Protein AF-A0A229VVJ3-F1 (afdb_monomer)

Foldseek 3Di:
DDDPPDDDQDDQDDQDPDLLSLLLVLQLVVLQVQFDPPDDLDARDGDFLVSSCVSSVHDSVRVVVPDPTRVVSVVVLLCVLLVSLLVNCLVVLDFDDDDPDPPDRPLDDCVSVVVSCVVVVSNLCSCQPRRPDPVSLVSNLVSQLVSLQSSQDPVVSHGDCDDDDGADPCQVVLSNVVSVVVSVVSSVCSSPVVVDDPVCVSVVVVVVVVVSCVVRHD

pLDDT: mean 77.65, std 18.96, range [34.0, 97.31]

Nearest PDB structures (foldseek):
  5nim-assembly1_A  TM=5.383E-01  e=5.368E-03  Mycobacterium tuberculosis
  3qpl-assembly1_A  TM=5.396E-01  e=1.176E-02  Mycobacterium tuberculosis
  4dw6-assembly1_A  TM=5.180E-01  e=1.015E-02  Mycobacterium tuberculosis
  5nz0-assembly1_A-2  TM=5.244E-01  e=1.579E-02  Mycobacterium tuberculosis H37Rv
  5nz1-assembly1_A  TM=5.085E-01  e=2.578E-02  Mycobacterium tuberculosis H37Rv

Mean predicted aligned error: 10.32 Å

Sequence (218 aa):
METSHADPPPVAPKPRDDVESAIERALIVLLNEGADPSGPTERVELPSVKTLCAKAFVARSTFYAHYHHVGEVLETLERRLVRDLEELNEPLTVRDADGGDAHGAARVTLMPTLDYIRANEDAFRALLVSAPDVRFIERWKDAIKRQCRLRMTDGGGEPRTEGPRRPTVNRELILEIVASSMVSATTFWLHDPSKVHEQGVDGIVNTVFAALDALIVP

Solvent-accessible surface area (backbone atoms only — not comparable to full-atom values): 12902 Å² total; per-residue (Å²): 137,84,80,81,79,72,78,77,76,88,70,78,81,75,84,63,94,44,73,65,48,38,44,48,52,26,46,32,51,53,36,45,68,66,35,61,97,86,54,80,93,64,84,65,74,80,66,51,65,69,58,38,25,62,65,35,75,44,56,67,71,60,47,60,72,79,38,95,48,55,71,54,51,52,51,50,52,44,51,49,57,44,48,55,51,49,65,70,45,46,73,69,26,60,72,86,78,88,64,100,49,100,82,58,73,78,82,72,70,55,57,70,55,52,53,49,48,60,77,40,38,62,54,52,34,14,41,54,62,40,31,64,34,67,69,49,53,51,53,42,29,51,48,47,35,51,42,56,50,48,49,41,25,64,89,79,73,49,73,52,83,75,57,99,46,70,87,61,93,57,52,68,59,52,41,49,53,52,23,50,49,53,56,49,51,53,38,50,35,64,74,43,53,91,81,54,61,73,92,55,44,53,62,54,49,44,51,50,51,52,52,43,48,71,74,63,47,20

Radius of gyration: 20.21 Å; Cα contacts (8 Å, |Δi|>4): 181; chains: 1; bounding box: 56×42×56 Å

Organism: NCBI:txid1984871

Structure (mmCIF, N/CA/C/O backbone):
data_AF-A0A229VVJ3-F1
#
_entry.id   AF-A0A229VVJ3-F1
#
loop_
_atom_site.group_PDB
_atom_site.id
_atom_site.type_symbol
_atom_site.label_atom_id
_atom_site.label_alt_id
_atom_site.label_comp_id
_atom_site.label_asym_id
_atom_site.label_entity_id
_atom_site.label_seq_id
_atom_site.pdbx_PDB_ins_code
_atom_site.Cartn_x
_atom_site.Cartn_y
_atom_site.Cartn_z
_atom_site.occupancy
_atom_site.B_iso_or_equiv
_atom_site.auth_seq_id
_atom_site.auth_comp_id
_atom_site.auth_asym_id
_atom_site.auth_atom_id
_atom_site.pdbx_PDB_model_num
ATOM 1 N N . MET A 1 1 ? 40.326 21.254 -5.567 1.00 39.03 1 MET A N 1
ATOM 2 C CA . MET A 1 1 ? 39.644 19.997 -5.197 1.00 39.03 1 MET A CA 1
ATOM 3 C C . MET A 1 1 ? 38.403 20.392 -4.425 1.00 39.03 1 MET A C 1
ATOM 5 O O . MET A 1 1 ? 38.476 20.558 -3.217 1.00 39.03 1 MET A O 1
ATOM 9 N N . GLU A 1 2 ? 37.311 20.659 -5.137 1.00 37.84 2 GLU A N 1
ATOM 10 C CA . GLU A 1 2 ? 35.992 20.830 -4.526 1.00 37.84 2 GLU A CA 1
ATOM 11 C C . GLU A 1 2 ? 35.400 19.440 -4.323 1.00 37.84 2 GLU A C 1
ATOM 13 O O . GLU A 1 2 ? 35.236 18.669 -5.267 1.00 37.84 2 GLU A O 1
ATOM 18 N N . THR A 1 3 ? 35.167 19.084 -3.066 1.00 40.19 3 THR A N 1
ATOM 19 C CA . THR A 1 3 ? 34.453 17.871 -2.691 1.00 40.19 3 THR A CA 1
ATOM 20 C C . THR A 1 3 ? 32.977 18.084 -2.991 1.00 40.19 3 THR A C 1
ATOM 22 O O . THR A 1 3 ? 32.313 18.868 -2.317 1.00 40.19 3 THR A O 1
ATOM 25 N N . SER A 1 4 ? 32.489 17.398 -4.023 1.00 42.25 4 SER A N 1
ATOM 26 C CA . SER A 1 4 ? 31.068 17.253 -4.326 1.00 42.25 4 SER A CA 1
ATOM 27 C C . SER A 1 4 ? 30.367 16.642 -3.110 1.00 42.25 4 SER A C 1
ATOM 29 O O . SER A 1 4 ? 30.553 15.468 -2.788 1.00 42.25 4 SER A O 1
ATOM 31 N N . HIS A 1 5 ? 29.618 17.472 -2.387 1.00 44.12 5 HIS A N 1
ATOM 32 C CA . HIS A 1 5 ? 28.654 17.025 -1.394 1.00 44.12 5 HIS A CA 1
ATOM 33 C C . HIS A 1 5 ? 27.448 16.485 -2.164 1.00 44.12 5 HIS A C 1
ATOM 35 O O . HIS A 1 5 ? 26.568 17.244 -2.556 1.00 44.12 5 HIS A O 1
ATOM 41 N N . ALA A 1 6 ? 27.447 15.181 -2.441 1.00 50.47 6 ALA A N 1
ATOM 42 C CA . ALA A 1 6 ? 26.230 14.496 -2.846 1.00 50.47 6 ALA A CA 1
ATOM 43 C C . ALA A 1 6 ? 25.223 14.597 -1.692 1.00 50.47 6 ALA A C 1
ATOM 45 O O . ALA A 1 6 ? 25.576 14.307 -0.542 1.00 50.47 6 ALA A O 1
ATOM 46 N N . ASP A 1 7 ? 24.002 15.039 -1.992 1.00 44.22 7 ASP A N 1
ATOM 47 C CA . ASP A 1 7 ? 22.913 15.018 -1.021 1.00 44.22 7 ASP A CA 1
ATOM 48 C C . ASP A 1 7 ? 22.694 13.578 -0.530 1.00 44.22 7 ASP A C 1
ATOM 50 O O . ASP A 1 7 ? 22.779 12.629 -1.321 1.00 44.22 7 ASP A O 1
ATOM 54 N N . PRO A 1 8 ? 22.453 13.378 0.777 1.00 43.69 8 PRO A N 1
ATOM 55 C CA . PRO A 1 8 ? 22.159 12.056 1.300 1.00 43.69 8 PRO A CA 1
ATOM 56 C C . PRO A 1 8 ? 20.886 11.502 0.637 1.00 43.69 8 PRO A C 1
ATOM 58 O O . PRO A 1 8 ? 19.973 12.271 0.324 1.00 43.69 8 PRO A O 1
ATOM 61 N N . PRO A 1 9 ? 20.798 10.173 0.437 1.00 48.38 9 PRO A N 1
ATOM 62 C CA . PRO A 1 9 ? 19.595 9.557 -0.108 1.00 48.38 9 PRO A CA 1
ATOM 63 C C . PRO A 1 9 ? 18.373 9.926 0.748 1.00 48.38 9 PRO A C 1
ATOM 65 O O . PRO A 1 9 ? 18.523 10.114 1.963 1.00 48.38 9 PRO A O 1
ATOM 68 N N . PRO A 1 10 ? 17.170 10.025 0.150 1.00 47.72 10 PRO A N 1
ATOM 69 C CA . PRO A 1 10 ? 15.954 10.336 0.885 1.00 47.72 10 PRO A CA 1
ATOM 70 C C . PRO A 1 10 ? 15.770 9.319 2.012 1.00 47.72 10 PRO A C 1
ATOM 72 O O . PRO A 1 10 ? 15.568 8.126 1.793 1.00 47.72 10 PRO A O 1
ATOM 75 N N . VAL A 1 11 ? 15.906 9.803 3.244 1.00 50.19 11 VAL A N 1
ATOM 76 C CA . VAL A 1 11 ? 15.684 9.013 4.451 1.00 50.19 11 VAL A CA 1
ATOM 77 C C . VAL A 1 11 ? 14.182 8.813 4.577 1.00 50.19 11 VAL A C 1
ATOM 79 O O . VAL A 1 11 ? 13.437 9.794 4.551 1.00 50.19 11 VAL A O 1
ATOM 82 N N . ALA A 1 12 ? 13.740 7.561 4.728 1.00 48.78 12 ALA A N 1
ATOM 83 C CA . ALA A 1 12 ? 12.336 7.251 4.975 1.00 48.78 12 ALA A CA 1
ATOM 84 C C . ALA A 1 12 ? 11.786 8.167 6.091 1.00 48.78 12 ALA A C 1
ATOM 86 O O . ALA A 1 12 ? 12.448 8.326 7.128 1.00 48.78 12 ALA A O 1
ATOM 87 N N . PRO A 1 13 ? 10.620 8.810 5.895 1.00 48.81 13 PRO A N 1
ATOM 88 C CA . PRO A 1 13 ? 10.090 9.752 6.870 1.00 48.81 13 PRO A CA 1
ATOM 89 C C . PRO A 1 13 ? 9.949 9.067 8.235 1.00 48.81 13 PRO A C 1
ATOM 91 O O . PRO A 1 13 ? 9.391 7.974 8.340 1.00 48.81 13 PRO A O 1
ATOM 94 N N . LYS A 1 14 ? 10.485 9.697 9.292 1.00 43.59 14 LYS A N 1
ATOM 95 C CA . LYS A 1 14 ? 10.376 9.171 10.662 1.00 43.59 14 LYS A CA 1
ATOM 96 C C . LYS A 1 14 ? 8.896 8.958 11.022 1.00 43.59 14 LYS A C 1
ATOM 98 O O . LYS A 1 14 ? 8.084 9.829 10.693 1.00 43.59 14 LYS A O 1
ATOM 103 N N . PRO A 1 15 ? 8.546 7.873 11.741 1.00 48.16 15 PRO A N 1
ATOM 104 C CA . PRO A 1 15 ? 7.193 7.682 12.251 1.00 48.16 15 PRO A CA 1
ATOM 105 C C . PRO A 1 15 ? 6.778 8.903 13.073 1.00 48.16 15 PRO A C 1
ATOM 107 O O . PRO A 1 15 ? 7.538 9.354 13.933 1.00 48.16 15 PRO A O 1
ATOM 110 N N . ARG A 1 16 ? 5.597 9.462 12.800 1.00 55.38 16 ARG A N 1
ATOM 111 C CA . ARG A 1 16 ? 5.051 10.529 13.636 1.00 55.38 16 ARG A CA 1
ATOM 112 C C . ARG A 1 16 ? 4.506 9.894 14.922 1.00 55.38 16 ARG A C 1
ATOM 114 O O . ARG A 1 16 ? 3.830 8.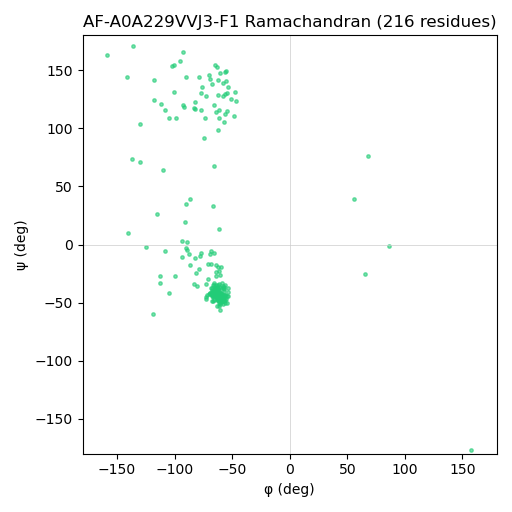866 14.889 1.00 55.38 16 ARG A O 1
ATOM 121 N N . ASP A 1 17 ? 4.804 10.500 16.066 1.00 61.88 17 ASP A N 1
ATOM 122 C CA . ASP A 1 17 ? 4.234 10.118 17.369 1.00 61.88 17 ASP A CA 1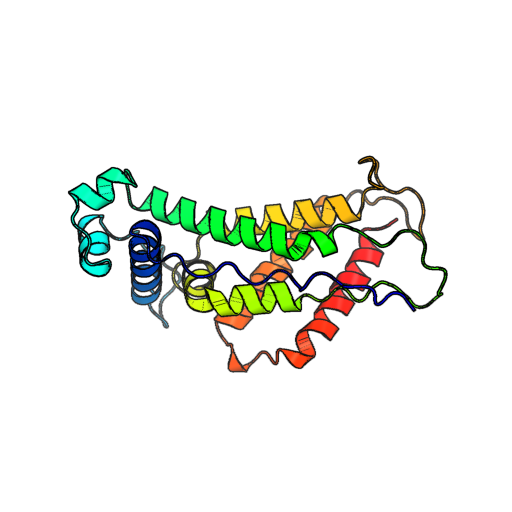
ATOM 123 C C . ASP A 1 17 ? 2.935 10.892 17.651 1.00 61.88 17 ASP A C 1
ATOM 125 O O . ASP A 1 17 ? 2.634 11.272 18.782 1.00 61.88 17 ASP A O 1
ATOM 129 N N . ASP A 1 18 ? 2.164 11.164 16.599 1.00 84.25 18 ASP A N 1
ATOM 130 C CA . ASP A 1 18 ? 0.881 11.843 16.694 1.00 84.25 18 ASP A CA 1
ATOM 131 C C . ASP A 1 18 ? -0.287 10.852 16.821 1.00 84.25 18 ASP A C 1
ATOM 133 O O . ASP A 1 18 ? -0.174 9.636 16.630 1.00 84.25 18 ASP A O 1
ATOM 137 N N . VAL A 1 19 ? -1.439 11.403 17.203 1.00 90.44 19 VAL A N 1
ATOM 138 C CA . VAL A 1 19 ? -2.695 10.667 17.380 1.00 90.44 19 VAL A CA 1
ATOM 139 C C . VAL A 1 19 ? -3.099 9.935 16.097 1.00 90.44 19 VAL A C 1
ATOM 141 O O . VAL A 1 19 ? -3.568 8.801 16.169 1.00 90.44 19 VAL A O 1
ATOM 144 N N . GLU A 1 20 ? -2.888 10.551 14.933 1.00 92.44 20 GLU A N 1
ATOM 145 C CA . GLU A 1 20 ? -3.196 9.979 13.616 1.00 92.44 20 GLU A CA 1
ATOM 146 C C . GLU A 1 20 ? -2.408 8.690 13.387 1.00 92.44 20 GLU A C 1
ATOM 148 O O . GLU A 1 20 ? -2.990 7.646 13.092 1.00 92.44 20 GLU A O 1
ATOM 153 N N . SER A 1 21 ? -1.105 8.713 13.663 1.00 91.12 21 SER A N 1
ATOM 154 C CA . SER A 1 21 ? -0.242 7.538 13.540 1.00 91.12 21 SER A CA 1
ATOM 155 C C . SER A 1 21 ? -0.605 6.433 14.531 1.00 91.12 21 SER A C 1
ATOM 157 O O . SER A 1 21 ? -0.505 5.250 14.203 1.00 91.12 21 SER A O 1
ATOM 159 N N . ALA A 1 22 ? -1.055 6.777 15.743 1.00 94.56 22 ALA A N 1
ATOM 160 C CA . ALA A 1 22 ? -1.563 5.786 16.695 1.00 94.56 22 ALA A CA 1
ATOM 161 C C . ALA A 1 22 ? -2.851 5.111 16.190 1.00 94.56 22 ALA A C 1
ATOM 163 O O . ALA A 1 22 ? -2.998 3.892 16.316 1.00 94.56 22 ALA A O 1
ATOM 164 N N . ILE A 1 23 ? -3.757 5.886 15.586 1.00 96.62 23 ILE A N 1
ATOM 165 C CA . ILE A 1 23 ? -4.998 5.383 14.987 1.00 96.62 23 ILE A CA 1
ATOM 166 C C . ILE A 1 23 ? -4.692 4.509 13.758 1.00 96.62 23 ILE A C 1
ATOM 168 O O . ILE A 1 23 ? -5.248 3.416 13.649 1.00 96.62 23 ILE A O 1
ATOM 172 N N . GLU A 1 24 ? -3.781 4.927 12.874 1.00 96.00 24 GLU A N 1
ATOM 173 C CA . GLU A 1 24 ? -3.353 4.128 11.716 1.00 96.00 24 GLU A CA 1
ATOM 174 C C . GLU A 1 24 ? -2.721 2.797 12.146 1.00 96.00 24 GLU A C 1
ATOM 176 O O . GLU A 1 24 ? -3.126 1.741 11.658 1.00 96.00 24 GLU A O 1
ATOM 181 N N . ARG A 1 25 ? -1.786 2.813 13.109 1.00 95.94 25 ARG A N 1
ATOM 182 C CA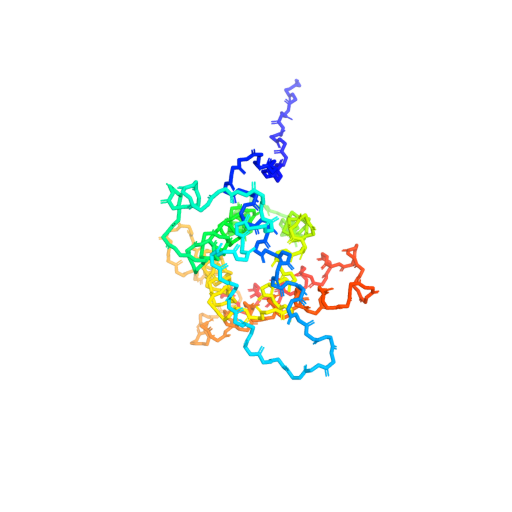 . ARG A 1 25 ? -1.168 1.585 13.646 1.00 95.94 25 ARG A CA 1
ATOM 183 C C . ARG A 1 25 ? -2.209 0.633 14.223 1.00 95.94 25 ARG A C 1
ATOM 185 O O . ARG A 1 25 ? -2.154 -0.568 13.974 1.00 95.94 25 ARG A O 1
ATOM 192 N N . ALA A 1 26 ? -3.176 1.158 14.970 1.00 96.94 26 ALA A N 1
ATOM 193 C CA . ALA A 1 26 ? -4.253 0.350 15.524 1.00 96.94 26 ALA A CA 1
ATOM 194 C C . ALA A 1 26 ? -5.127 -0.287 14.432 1.00 96.94 26 ALA A C 1
ATOM 196 O O . ALA A 1 26 ? -5.503 -1.452 14.565 1.00 96.94 26 ALA A O 1
ATOM 197 N N . LEU A 1 27 ? -5.418 0.446 13.352 1.00 97.06 27 LEU A N 1
ATOM 198 C CA . LEU A 1 27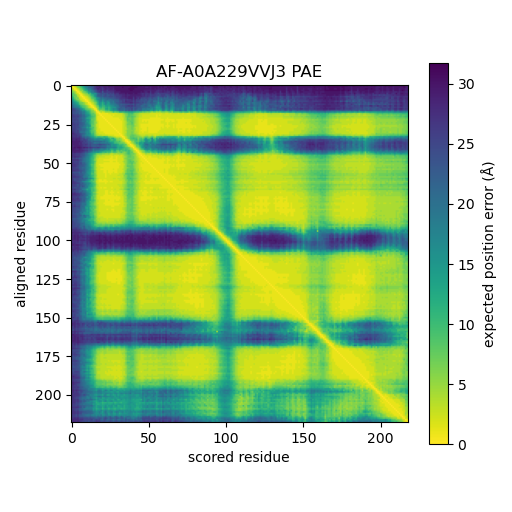 ? -6.149 -0.089 12.204 1.00 97.06 27 LEU A CA 1
ATOM 199 C C . LEU A 1 27 ? -5.363 -1.218 11.529 1.00 97.06 27 LEU A C 1
ATOM 201 O O . LEU A 1 27 ? -5.926 -2.285 11.308 1.00 97.06 27 LEU A O 1
ATOM 205 N N . ILE A 1 28 ? -4.069 -1.012 11.267 1.00 96.62 28 ILE A N 1
ATOM 206 C CA . ILE A 1 28 ? -3.184 -2.017 10.656 1.00 96.62 28 ILE A CA 1
ATOM 207 C C . ILE A 1 28 ? -3.185 -3.316 11.469 1.00 96.62 28 ILE A C 1
ATOM 209 O O . ILE A 1 28 ? -3.352 -4.398 10.910 1.00 96.62 28 ILE A O 1
ATOM 213 N N . VAL A 1 29 ? -3.052 -3.216 12.796 1.00 95.94 29 VAL A N 1
ATOM 214 C CA . VAL A 1 29 ? -3.076 -4.396 13.670 1.00 95.94 29 VAL A CA 1
ATOM 215 C C . VAL A 1 29 ? -4.422 -5.116 13.580 1.00 95.94 29 VAL A C 1
ATOM 217 O O . VAL A 1 29 ? -4.442 -6.332 13.436 1.00 95.94 29 VAL A O 1
ATOM 220 N N . LEU A 1 30 ? -5.543 -4.389 13.616 1.00 94.94 30 LEU A N 1
ATOM 221 C CA . LEU A 1 30 ? -6.876 -4.997 13.531 1.00 94.94 30 LEU A CA 1
ATOM 222 C C . LEU A 1 30 ? -7.129 -5.683 12.179 1.00 94.94 30 LEU A C 1
ATOM 224 O O . LEU A 1 30 ? -7.745 -6.745 12.151 1.00 94.94 30 LEU A O 1
ATOM 228 N N . LEU A 1 31 ? -6.642 -5.106 11.076 1.00 93.56 31 LEU A N 1
ATOM 229 C CA . LEU A 1 31 ? -6.740 -5.715 9.746 1.00 93.56 31 LEU A CA 1
ATOM 230 C C . LEU A 1 31 ? -5.920 -7.008 9.649 1.00 93.56 31 LEU A C 1
ATOM 232 O O . LEU A 1 31 ? -6.380 -7.980 9.059 1.00 93.56 31 LEU A O 1
ATOM 236 N N . ASN A 1 32 ? -4.731 -7.039 10.257 1.00 92.19 32 ASN A N 1
ATOM 237 C CA . ASN A 1 32 ? -3.900 -8.243 10.305 1.00 92.19 32 ASN A CA 1
ATOM 238 C C . ASN A 1 32 ? -4.454 -9.317 11.260 1.00 92.19 32 ASN A C 1
ATOM 240 O O . ASN A 1 32 ? -4.327 -10.501 10.970 1.00 92.19 32 ASN A O 1
ATOM 244 N N . GLU A 1 33 ? -5.085 -8.930 12.373 1.00 89.94 33 GLU A N 1
ATOM 245 C CA . GLU A 1 33 ? -5.729 -9.861 13.318 1.00 89.94 33 GLU A CA 1
ATOM 246 C C . GLU A 1 33 ? -7.006 -10.501 12.754 1.00 89.94 33 GLU A C 1
ATOM 248 O O . GLU A 1 33 ? -7.354 -11.613 13.143 1.00 89.94 33 GLU A O 1
ATOM 253 N N . GLY A 1 34 ? -7.715 -9.799 11.864 1.00 77.06 34 GLY A N 1
ATOM 254 C CA . GLY A 1 34 ? -8.955 -10.275 11.247 1.00 77.06 34 GLY A CA 1
ATOM 255 C C . GLY A 1 34 ? -8.767 -11.308 10.132 1.00 77.06 34 GLY A C 1
ATOM 256 O O . GLY A 1 34 ? -9.761 -11.846 9.650 1.00 77.06 34 GLY A O 1
ATOM 257 N N . ALA A 1 35 ? -7.529 -11.585 9.717 1.00 67.31 35 ALA A N 1
ATOM 258 C CA . ALA A 1 35 ? -7.243 -12.552 8.666 1.00 67.31 35 ALA A CA 1
ATOM 259 C C . ALA A 1 35 ? -7.227 -13.984 9.210 1.00 67.31 35 ALA A C 1
ATOM 261 O O . ALA A 1 35 ? -6.431 -14.316 10.089 1.00 67.31 35 ALA A O 1
ATOM 262 N N . ASP A 1 36 ? -8.074 -14.854 8.654 1.00 62.47 36 ASP A N 1
ATOM 263 C CA . ASP A 1 36 ? -7.935 -16.298 8.841 1.00 62.47 36 ASP A CA 1
ATOM 264 C C . ASP A 1 36 ? -6.802 -16.810 7.929 1.00 62.47 36 ASP A C 1
ATOM 266 O O . ASP A 1 36 ? -6.947 -16.764 6.705 1.00 62.47 36 ASP A O 1
ATOM 270 N N . PRO A 1 37 ? -5.685 -17.333 8.473 1.00 56.34 37 PRO A N 1
ATOM 271 C CA . PRO A 1 37 ? -4.585 -17.863 7.668 1.00 56.34 37 PRO A CA 1
ATOM 272 C C . PRO A 1 37 ? -4.952 -19.118 6.853 1.00 56.34 37 PRO A C 1
ATOM 274 O O . PRO A 1 37 ? -4.128 -19.591 6.073 1.00 56.34 37 PRO A O 1
ATOM 277 N N . SER A 1 38 ? -6.145 -19.696 7.046 1.00 52.72 38 SER A N 1
ATOM 278 C CA . SER A 1 38 ? -6.600 -20.931 6.384 1.00 52.72 38 SER A CA 1
ATOM 279 C C . SER A 1 38 ? -7.934 -20.793 5.634 1.00 52.72 38 SER A C 1
ATOM 281 O O . SER A 1 38 ? -8.386 -21.764 5.020 1.00 52.72 38 SER A O 1
ATOM 283 N N . GLY A 1 39 ? -8.574 -19.623 5.684 1.00 52.34 39 GLY A N 1
ATOM 284 C CA . GLY A 1 39 ? -9.904 -19.385 5.122 1.00 52.34 39 GLY A CA 1
ATOM 285 C C . GLY A 1 39 ? -9.869 -18.784 3.711 1.00 52.34 39 GLY A C 1
ATOM 286 O O . GLY A 1 39 ? -8.874 -18.170 3.321 1.00 52.34 39 GLY A O 1
ATOM 287 N N . PRO A 1 40 ? -10.943 -18.933 2.908 1.00 49.28 40 PRO A N 1
ATOM 288 C CA . PRO A 1 40 ? -11.095 -18.134 1.696 1.00 49.28 40 PRO A CA 1
ATOM 289 C C . PRO A 1 40 ? -11.032 -16.646 2.060 1.00 49.28 40 PRO A C 1
ATOM 291 O O . PRO A 1 40 ? -11.440 -16.261 3.151 1.00 49.28 40 PRO A O 1
ATOM 294 N N . THR A 1 41 ? -10.520 -15.828 1.139 1.00 54.53 41 THR A N 1
ATOM 295 C CA . THR A 1 41 ? -10.336 -14.373 1.262 1.00 54.53 41 THR A CA 1
ATOM 296 C C . THR A 1 41 ? -11.695 -13.667 1.346 1.00 54.53 41 THR A C 1
ATOM 298 O O . THR A 1 41 ? -12.156 -13.012 0.412 1.00 54.53 41 THR A O 1
ATOM 301 N N . GLU A 1 42 ? -12.413 -13.885 2.442 1.00 55.09 42 GLU A N 1
ATOM 302 C CA . GLU A 1 42 ? -13.656 -13.204 2.739 1.00 55.09 42 GLU A CA 1
ATOM 303 C C . GLU A 1 42 ? -13.329 -11.743 3.042 1.00 55.09 42 GLU A C 1
ATOM 305 O O . GLU A 1 42 ? -12.273 -11.404 3.581 1.00 55.09 42 GLU A O 1
ATOM 310 N N . ARG A 1 43 ? -14.207 -10.849 2.597 1.00 59.31 43 ARG A N 1
ATOM 311 C CA . ARG A 1 43 ? -13.996 -9.410 2.707 1.00 59.31 43 ARG A CA 1
ATOM 312 C C . ARG A 1 43 ? -13.901 -9.056 4.192 1.00 59.31 43 ARG A C 1
ATOM 314 O O . ARG A 1 43 ? -14.909 -9.110 4.889 1.00 59.31 43 ARG A O 1
ATOM 321 N N . VAL A 1 44 ? -12.711 -8.697 4.667 1.00 70.75 44 VAL A N 1
ATOM 322 C CA . VAL A 1 44 ? -12.524 -8.282 6.061 1.00 70.75 44 VAL A CA 1
ATOM 323 C C . VAL A 1 44 ? -13.315 -6.994 6.281 1.00 70.75 44 VAL A C 1
ATOM 325 O O . VAL A 1 44 ? -13.036 -5.960 5.670 1.00 70.75 44 VAL A O 1
ATOM 328 N N . GLU A 1 45 ? -14.350 -7.063 7.117 1.00 83.62 45 GLU A N 1
ATOM 329 C CA . GLU A 1 45 ? -15.128 -5.886 7.489 1.00 83.62 45 GLU A CA 1
ATOM 330 C C . GLU A 1 45 ? -14.275 -4.933 8.330 1.00 83.62 45 GLU A C 1
ATOM 332 O O . GLU A 1 45 ? -13.536 -5.343 9.228 1.00 83.62 45 GLU A O 1
ATOM 337 N N . LEU A 1 46 ? -14.393 -3.631 8.059 1.00 90.06 46 LEU A N 1
ATOM 338 C CA . LEU A 1 46 ? -13.672 -2.626 8.833 1.00 90.06 46 LEU A CA 1
ATOM 339 C C . LEU A 1 46 ? -14.109 -2.648 10.303 1.00 90.06 46 LEU A C 1
ATOM 341 O O . LEU A 1 46 ? -15.306 -2.749 10.596 1.00 90.06 46 LEU A O 1
ATOM 345 N N . PRO A 1 47 ? -13.170 -2.466 11.249 1.00 93.38 47 PRO A N 1
ATOM 346 C CA . PRO A 1 47 ? -13.520 -2.409 12.656 1.00 93.38 47 PRO A CA 1
ATOM 347 C C . PRO A 1 47 ? -14.420 -1.204 12.942 1.00 93.38 47 PRO A C 1
ATOM 349 O O . PRO A 1 47 ? -14.340 -0.156 12.301 1.00 93.38 47 PRO A O 1
ATOM 352 N N . SER A 1 48 ? -15.253 -1.314 13.977 1.00 95.62 48 SER A N 1
ATOM 353 C CA . SER A 1 48 ? -16.018 -0.164 14.461 1.00 95.62 48 SER A CA 1
ATOM 354 C C . SER A 1 48 ? -15.094 0.925 15.029 1.00 95.62 48 SER A C 1
ATOM 356 O O . SER A 1 48 ? -14.034 0.620 15.583 1.00 95.62 48 SER A O 1
ATOM 358 N N . VAL A 1 49 ? -15.537 2.192 15.018 1.00 97.12 49 VAL A N 1
ATOM 359 C CA . VAL A 1 49 ? -14.812 3.307 15.671 1.00 97.12 49 VAL A CA 1
ATOM 360 C C . VAL A 1 49 ? -14.508 2.988 17.138 1.00 97.12 49 VAL A C 1
ATOM 362 O O . VAL A 1 49 ? -13.431 3.306 17.632 1.00 97.12 49 VAL A O 1
ATOM 365 N N . LYS A 1 50 ? -15.429 2.315 17.841 1.00 97.06 50 LYS A N 1
ATOM 366 C CA . LYS A 1 50 ? -15.231 1.892 19.235 1.00 97.06 50 LYS A CA 1
ATOM 367 C C . LYS A 1 50 ? -14.050 0.925 19.364 1.00 97.06 50 LYS A C 1
ATOM 369 O O . LYS A 1 50 ? -13.217 1.122 20.244 1.00 97.06 50 LYS A O 1
ATOM 374 N N . THR A 1 51 ? -13.995 -0.096 18.511 1.00 96.75 51 THR A N 1
ATOM 375 C CA . THR A 1 51 ? -12.918 -1.099 18.501 1.00 96.75 51 THR A CA 1
ATOM 376 C C . THR A 1 51 ? -11.578 -0.446 18.177 1.00 96.75 51 THR A C 1
ATOM 378 O O . THR A 1 51 ? -10.604 -0.657 18.895 1.00 96.75 51 THR A O 1
ATOM 381 N N . LEU A 1 52 ? -11.555 0.410 17.154 1.00 97.12 52 LEU A N 1
ATOM 382 C CA . LEU A 1 52 ? -10.354 1.120 16.731 1.00 97.12 52 LEU A CA 1
ATOM 383 C C . LEU A 1 52 ? -9.817 2.051 17.826 1.00 97.12 52 LEU A C 1
ATOM 385 O O . LEU A 1 52 ? -8.641 1.986 18.167 1.00 97.12 52 LEU A O 1
ATOM 389 N N . CYS A 1 53 ? -10.686 2.864 18.435 1.00 97.06 53 CYS A N 1
ATOM 390 C CA . CYS A 1 53 ? -10.319 3.760 19.536 1.00 97.06 53 CYS A CA 1
ATOM 391 C C . CYS A 1 53 ? -9.761 2.997 20.744 1.00 97.06 53 CYS A C 1
ATOM 393 O O . CYS A 1 53 ? -8.778 3.426 21.345 1.00 97.06 53 CYS A O 1
ATOM 395 N N . ALA A 1 54 ? -10.369 1.855 21.087 1.00 97.06 54 ALA A N 1
ATOM 396 C CA . ALA A 1 54 ? -9.891 1.010 22.177 1.00 97.06 54 ALA A CA 1
ATOM 397 C C . ALA A 1 54 ? -8.489 0.453 21.887 1.00 97.06 54 ALA A C 1
ATOM 399 O O . ALA A 1 54 ? -7.635 0.483 22.768 1.00 97.06 54 ALA A O 1
ATOM 400 N N . LYS A 1 55 ? -8.240 0.004 20.650 1.00 96.88 55 LYS A N 1
ATOM 401 C CA . LYS A 1 55 ? -6.930 -0.500 20.215 1.00 96.88 55 LYS A CA 1
ATOM 402 C C . LYS A 1 55 ? -5.864 0.602 20.162 1.00 96.88 55 LYS A C 1
ATOM 404 O O . LYS A 1 55 ? -4.722 0.358 20.529 1.00 96.88 55 LYS A O 1
ATOM 409 N N . ALA A 1 56 ? -6.244 1.809 19.745 1.00 95.88 56 ALA A N 1
ATOM 410 C CA . ALA A 1 56 ? -5.357 2.970 19.659 1.00 95.88 56 ALA A CA 1
ATOM 411 C C . ALA A 1 56 ? -5.089 3.650 21.013 1.00 95.88 56 ALA A C 1
ATOM 413 O O . ALA A 1 56 ? -4.244 4.536 21.079 1.00 95.88 56 ALA A O 1
ATOM 414 N N . PHE A 1 57 ? -5.811 3.276 22.078 1.00 95.75 57 PHE A N 1
ATOM 415 C CA . PHE A 1 57 ? -5.826 3.992 23.362 1.00 95.75 57 PHE A CA 1
ATOM 416 C C . PHE A 1 57 ? -6.212 5.478 23.223 1.00 95.75 57 PHE A C 1
ATOM 418 O O . PHE A 1 57 ? -5.684 6.349 23.914 1.00 95.75 57 PHE A O 1
ATOM 425 N N . VAL A 1 58 ? -7.173 5.770 22.340 1.00 94.81 58 VAL A N 1
ATOM 426 C CA . VAL A 1 58 ? -7.649 7.128 22.032 1.00 94.81 58 VAL A CA 1
ATOM 427 C C . VAL A 1 58 ? -9.128 7.269 22.403 1.00 94.81 58 VAL A C 1
ATOM 429 O O 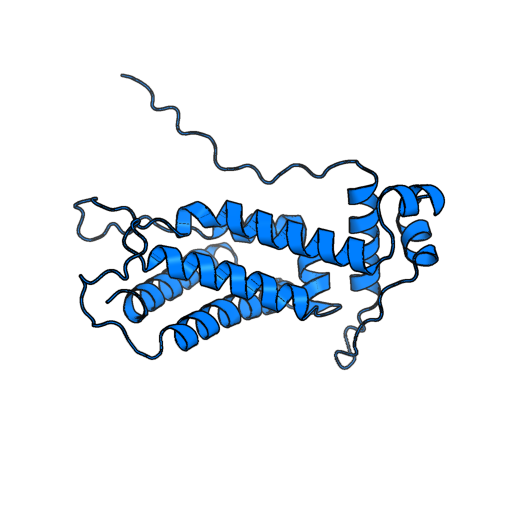. VAL A 1 58 ? -9.931 6.356 22.214 1.00 94.81 58 VAL A O 1
ATOM 432 N N . ALA A 1 59 ? -9.528 8.426 22.937 1.00 94.88 59 ALA A N 1
ATOM 433 C CA . ALA A 1 59 ? -10.937 8.713 23.203 1.00 94.88 59 ALA A CA 1
ATOM 434 C C . ALA A 1 59 ? -11.722 8.921 21.894 1.00 94.88 59 ALA A C 1
ATOM 436 O O . ALA A 1 59 ? -11.224 9.525 20.950 1.00 94.88 59 ALA A O 1
ATOM 437 N N . ARG A 1 60 ? -13.000 8.517 21.849 1.00 96.31 60 ARG A N 1
ATOM 438 C CA . ARG A 1 60 ? -13.854 8.717 20.655 1.00 96.31 60 ARG A CA 1
ATOM 439 C C . ARG A 1 60 ? -13.965 10.184 20.232 1.00 96.31 60 ARG A C 1
ATOM 441 O O . ARG A 1 60 ? -14.000 10.466 19.045 1.00 96.31 60 ARG A O 1
ATOM 448 N N . SER A 1 61 ? -14.011 11.113 21.187 1.00 95.00 61 SER A N 1
ATOM 449 C CA . SER A 1 61 ? -14.013 12.554 20.899 1.00 95.00 61 SER A CA 1
ATOM 450 C C . SER A 1 61 ? -12.737 13.000 20.191 1.00 95.00 61 SER A C 1
ATOM 452 O O . SER A 1 61 ? -12.801 13.822 19.289 1.00 95.00 61 SER A O 1
ATOM 454 N N . THR A 1 62 ? -11.593 12.433 20.578 1.00 94.31 62 THR A N 1
ATOM 455 C CA . THR A 1 62 ? -10.308 12.679 19.925 1.00 94.31 62 THR A CA 1
ATOM 456 C C . THR A 1 62 ? -10.295 12.072 18.527 1.00 94.31 62 THR A C 1
ATOM 458 O O . THR A 1 62 ? -9.900 12.754 17.596 1.00 94.31 62 THR A O 1
ATOM 461 N N . PHE A 1 63 ? -10.808 10.851 18.338 1.00 96.25 63 PHE A N 1
ATOM 462 C CA . PHE A 1 63 ? -10.970 10.277 16.997 1.00 96.25 63 PHE A CA 1
ATOM 463 C C . PHE A 1 63 ? -11.784 11.202 16.083 1.00 96.25 63 PHE A C 1
ATOM 465 O O . PHE A 1 63 ? -11.319 11.552 15.004 1.00 96.25 63 PHE A O 1
ATOM 472 N N . TYR A 1 64 ? -12.948 11.666 16.548 1.00 96.19 64 TYR A N 1
ATOM 473 C CA . TYR A 1 64 ? -13.824 12.547 15.770 1.00 96.19 64 TYR A CA 1
ATOM 474 C C . TYR A 1 64 ? -13.277 13.963 15.542 1.00 96.19 64 TYR A C 1
ATOM 476 O O . TYR A 1 64 ? -13.865 14.711 14.766 1.00 96.19 64 TYR A O 1
ATOM 484 N N . ALA A 1 65 ? -12.168 14.338 16.185 1.00 94.25 65 ALA A N 1
ATOM 485 C CA . ALA A 1 65 ? -11.450 15.569 15.866 1.00 94.25 65 ALA A CA 1
ATOM 486 C C . ALA A 1 65 ? -10.567 15.433 14.609 1.00 94.25 65 ALA A C 1
ATOM 488 O O . ALA A 1 65 ? -10.243 16.449 14.002 1.00 94.25 65 ALA A O 1
ATOM 489 N N . HIS A 1 66 ? -10.198 14.203 14.228 1.00 93.38 66 HIS A N 1
ATOM 490 C CA . HIS A 1 66 ? -9.328 13.909 13.082 1.00 93.38 66 HIS A CA 1
ATOM 491 C C . HIS A 1 66 ? -10.055 13.183 11.943 1.00 93.38 66 HIS A C 1
ATOM 493 O O . HIS A 1 66 ? -9.729 13.404 10.783 1.00 93.38 66 HIS A O 1
ATOM 499 N N . TYR A 1 67 ? -11.032 12.326 12.261 1.00 96.44 67 TYR A N 1
ATOM 500 C CA . TYR A 1 67 ? -11.703 11.462 11.289 1.00 96.44 67 TYR A CA 1
ATOM 501 C C . TYR A 1 67 ? -13.202 11.338 11.565 1.00 96.44 67 TYR A C 1
ATOM 503 O O . TYR A 1 67 ? -13.640 11.211 12.708 1.00 96.44 67 TYR A O 1
ATOM 511 N N . HIS A 1 68 ? -14.008 11.261 10.512 1.00 94.12 68 HIS A N 1
ATOM 512 C CA . HIS A 1 68 ? -15.450 11.046 10.601 1.00 94.12 68 HIS A CA 1
ATOM 513 C C . HIS A 1 68 ? -15.820 9.565 10.744 1.00 94.12 68 HIS A C 1
ATOM 515 O O . HIS A 1 68 ? -16.793 9.228 11.422 1.00 94.12 68 HIS A O 1
ATOM 521 N N . HIS A 1 69 ? -15.051 8.665 10.128 1.00 96.25 69 HIS A N 1
ATOM 522 C CA . HIS A 1 69 ? -15.280 7.218 10.174 1.00 96.25 69 HIS A CA 1
ATOM 523 C C . HIS A 1 69 ? -14.009 6.421 9.847 1.00 96.25 69 HIS A C 1
ATOM 525 O O . HIS A 1 69 ? -13.076 6.933 9.235 1.00 96.25 69 HIS A O 1
ATOM 531 N N . VAL A 1 70 ? -13.982 5.124 10.177 1.00 96.69 70 VAL A N 1
ATOM 532 C CA . VAL A 1 70 ? -12.797 4.256 9.981 1.00 96.69 70 VAL A CA 1
ATOM 533 C C . VAL A 1 70 ? -12.335 4.177 8.521 1.00 96.69 70 VAL A C 1
ATOM 535 O O . VAL A 1 70 ? -11.136 4.139 8.265 1.00 96.69 70 VAL A O 1
ATOM 538 N N . GLY A 1 71 ? -13.254 4.247 7.553 1.00 95.81 71 GLY A N 1
ATOM 539 C CA . GLY A 1 71 ? -12.890 4.253 6.130 1.00 95.81 71 GLY A CA 1
ATOM 540 C C . GLY A 1 71 ? -12.014 5.441 5.701 1.00 95.81 71 GLY A C 1
ATOM 541 O O . GLY A 1 71 ? -11.290 5.333 4.716 1.00 95.81 71 GLY A O 1
ATOM 542 N N . GLU A 1 72 ? -12.039 6.549 6.450 1.00 96.25 72 GLU A N 1
ATOM 543 C CA . GLU A 1 72 ? -11.227 7.742 6.179 1.00 96.25 72 GLU A CA 1
ATOM 544 C C . GLU A 1 72 ? -9.795 7.561 6.690 1.00 96.25 72 GLU A C 1
ATOM 546 O O . GLU A 1 72 ? -8.844 7.980 6.031 1.00 96.25 72 GLU A O 1
ATOM 551 N N . VAL A 1 73 ? -9.636 6.865 7.822 1.00 97.31 73 VAL A N 1
ATOM 552 C CA . VAL A 1 73 ? -8.327 6.421 8.323 1.00 97.31 73 VAL A CA 1
ATOM 553 C C . VAL A 1 73 ? -7.675 5.506 7.294 1.00 97.31 73 VAL A C 1
ATOM 555 O O . VAL A 1 73 ? -6.533 5.737 6.907 1.00 97.31 73 VAL A O 1
ATOM 558 N N . LEU A 1 74 ? -8.424 4.509 6.806 1.00 97.00 74 LEU A N 1
ATOM 559 C CA . LEU A 1 74 ? -7.942 3.590 5.778 1.00 97.00 74 LEU A CA 1
ATOM 560 C C . LEU A 1 74 ? -7.516 4.355 4.516 1.00 97.00 74 LEU A C 1
ATOM 562 O O . LEU A 1 74 ? -6.414 4.162 4.021 1.00 97.00 74 LEU A O 1
ATOM 566 N N . GLU A 1 75 ? -8.349 5.274 4.023 1.00 96.44 75 GLU A N 1
ATOM 567 C CA . GLU A 1 75 ? -8.011 6.046 2.823 1.00 96.44 75 GLU A CA 1
ATOM 568 C C . GLU A 1 75 ? -6.779 6.945 3.023 1.00 96.44 75 GLU A C 1
ATOM 570 O O . GLU A 1 75 ? -5.983 7.149 2.105 1.00 96.44 75 GLU A O 1
ATOM 575 N N . THR A 1 76 ? -6.608 7.496 4.223 1.00 96.19 76 THR A N 1
ATOM 576 C CA . THR A 1 76 ? -5.440 8.313 4.572 1.00 96.19 76 THR A CA 1
ATOM 577 C C . THR A 1 76 ? -4.166 7.478 4.583 1.00 96.19 76 THR A C 1
ATOM 579 O O . THR A 1 76 ? -3.190 7.880 3.947 1.00 96.19 76 THR A O 1
ATOM 582 N N . LEU A 1 77 ? -4.219 6.285 5.180 1.00 96.44 77 LEU A N 1
ATOM 583 C CA . LEU A 1 77 ? -3.139 5.304 5.149 1.00 96.44 77 LEU A CA 1
ATOM 584 C C . LEU A 1 77 ? -2.772 4.919 3.707 1.00 96.44 77 LEU A C 1
ATOM 586 O O . LEU A 1 77 ? -1.609 5.022 3.323 1.00 96.44 77 LEU A O 1
ATOM 590 N N . GLU A 1 78 ? -3.753 4.540 2.884 1.00 97.19 78 GLU A N 1
ATOM 591 C CA . GLU A 1 78 ? -3.534 4.172 1.478 1.00 97.19 78 GLU A CA 1
ATOM 592 C C . GLU A 1 78 ? -2.859 5.292 0.680 1.00 97.19 78 GLU A C 1
ATOM 594 O O . GLU A 1 78 ? -1.885 5.060 -0.036 1.00 97.19 78 GLU A O 1
ATOM 599 N N . ARG A 1 79 ? -3.382 6.521 0.793 1.00 96.56 79 ARG A N 1
ATOM 600 C CA . ARG A 1 79 ? -2.833 7.691 0.096 1.00 96.56 79 ARG A CA 1
ATOM 601 C C . ARG A 1 79 ? -1.412 7.983 0.541 1.00 96.56 79 ARG A C 1
ATOM 603 O O . ARG A 1 79 ? -0.588 8.308 -0.306 1.00 96.56 79 ARG A O 1
ATOM 610 N N . ARG A 1 80 ? -1.135 7.877 1.843 1.00 95.81 80 ARG A N 1
ATOM 611 C CA . ARG A 1 80 ? 0.204 8.080 2.397 1.00 95.81 80 ARG A CA 1
ATOM 612 C C . ARG A 1 80 ? 1.183 7.060 1.823 1.00 95.81 80 ARG A C 1
ATOM 614 O O . ARG A 1 80 ? 2.174 7.471 1.240 1.00 95.81 80 ARG A O 1
ATOM 621 N N . LEU A 1 81 ? 0.863 5.768 1.908 1.00 97.00 81 LEU A N 1
ATOM 622 C CA . LEU A 1 81 ? 1.722 4.693 1.402 1.00 97.00 81 LEU A CA 1
ATOM 623 C C . LEU A 1 81 ? 2.025 4.838 -0.096 1.00 97.00 81 LEU A C 1
ATOM 625 O O . LEU A 1 81 ? 3.178 4.721 -0.503 1.00 97.00 81 LEU A O 1
ATOM 629 N N . VAL A 1 82 ? 1.004 5.110 -0.921 1.00 96.75 82 VAL A N 1
ATOM 630 C CA . VAL A 1 82 ? 1.204 5.267 -2.371 1.00 96.75 82 VAL A CA 1
ATOM 631 C C . VAL A 1 82 ? 1.986 6.537 -2.698 1.00 96.75 82 VAL A C 1
ATOM 633 O O . VAL A 1 82 ? 2.875 6.480 -3.539 1.00 96.75 82 VAL A O 1
ATOM 636 N N . ARG A 1 83 ? 1.702 7.662 -2.032 1.00 95.44 83 ARG A N 1
ATOM 637 C CA . ARG A 1 83 ? 2.432 8.916 -2.266 1.00 95.44 83 ARG A CA 1
ATOM 638 C C . ARG A 1 83 ? 3.909 8.773 -1.902 1.00 95.44 83 ARG A C 1
ATOM 640 O O . ARG A 1 83 ? 4.760 9.172 -2.684 1.00 95.44 83 ARG A O 1
ATOM 647 N N . ASP A 1 84 ? 4.212 8.172 -0.756 1.00 94.81 84 ASP A N 1
ATOM 648 C CA . ASP A 1 84 ? 5.596 7.966 -0.325 1.00 94.81 84 ASP A CA 1
ATOM 649 C C . ASP A 1 84 ? 6.346 7.050 -1.326 1.00 94.81 84 ASP A C 1
ATOM 651 O O . ASP A 1 84 ? 7.498 7.307 -1.668 1.00 94.81 84 ASP A O 1
ATOM 655 N N . LEU A 1 85 ? 5.678 6.021 -1.871 1.00 93.19 85 LEU A N 1
ATOM 656 C CA . LEU A 1 85 ? 6.219 5.201 -2.964 1.00 93.19 85 LEU A CA 1
ATOM 657 C C . LEU A 1 85 ? 6.415 5.990 -4.265 1.00 93.19 85 LEU A C 1
ATOM 659 O O . LEU A 1 85 ? 7.381 5.736 -4.985 1.00 93.19 85 LEU A O 1
ATOM 663 N N . GLU A 1 86 ? 5.510 6.909 -4.600 1.00 90.19 86 GLU A N 1
ATOM 664 C CA . GLU A 1 86 ? 5.655 7.774 -5.772 1.00 90.19 86 GLU A CA 1
ATOM 665 C C . GLU A 1 86 ? 6.885 8.677 -5.637 1.00 90.19 86 GLU A C 1
ATOM 667 O O . GLU A 1 86 ? 7.704 8.730 -6.551 1.00 90.19 86 GLU A O 1
ATOM 672 N N . GLU A 1 87 ? 7.059 9.307 -4.475 1.00 89.62 87 GLU A N 1
ATOM 673 C CA . GLU A 1 87 ? 8.200 10.176 -4.168 1.00 89.62 87 GLU A CA 1
ATOM 674 C C . GLU A 1 87 ? 9.533 9.409 -4.213 1.00 89.62 87 GLU A C 1
ATOM 676 O O . GLU A 1 87 ? 10.496 9.873 -4.825 1.00 89.62 87 GLU A O 1
ATOM 681 N N . LEU A 1 88 ? 9.588 8.205 -3.630 1.00 88.00 88 LEU A N 1
ATOM 682 C CA . LEU A 1 88 ? 10.791 7.360 -3.637 1.00 88.00 88 LEU A CA 1
ATOM 683 C C . LEU A 1 88 ? 11.181 6.877 -5.037 1.00 88.00 88 LEU A C 1
ATOM 685 O O . LEU A 1 88 ? 12.366 6.704 -5.322 1.00 88.00 88 LEU A O 1
ATOM 689 N N . ASN A 1 89 ? 10.191 6.644 -5.898 1.00 85.31 89 ASN A N 1
ATOM 690 C CA . ASN A 1 89 ? 10.406 6.154 -7.256 1.00 85.31 89 ASN A CA 1
ATOM 691 C C . ASN A 1 89 ? 10.505 7.282 -8.293 1.00 85.31 89 ASN A C 1
ATOM 693 O O . ASN A 1 89 ? 10.676 6.986 -9.475 1.00 85.31 89 ASN A O 1
ATOM 697 N N . GLU A 1 90 ? 10.447 8.553 -7.888 1.00 81.69 90 GLU A N 1
ATOM 698 C CA . GLU A 1 90 ? 10.598 9.678 -8.814 1.00 81.69 90 GLU A CA 1
ATOM 699 C C . GLU A 1 90 ? 11.925 9.648 -9.593 1.00 81.69 90 GLU A C 1
ATOM 701 O O . GLU A 1 90 ? 11.897 9.823 -10.807 1.00 81.69 90 GLU A O 1
ATOM 706 N N . PRO A 1 91 ? 13.082 9.289 -9.005 1.00 74.62 91 PRO A N 1
ATOM 707 C CA . PRO A 1 91 ? 14.313 9.127 -9.783 1.00 74.62 91 PRO A CA 1
ATOM 708 C C . PRO A 1 91 ? 14.224 8.058 -10.885 1.00 74.62 91 PRO A C 1
ATOM 710 O O . PRO A 1 91 ? 15.021 8.073 -11.817 1.00 74.62 91 PRO A O 1
ATOM 713 N N . LEU A 1 92 ? 13.265 7.126 -10.806 1.00 70.75 92 LEU A N 1
ATOM 714 C CA . LEU A 1 92 ? 13.067 6.072 -11.809 1.00 70.75 92 LEU A CA 1
ATOM 715 C C . LEU A 1 92 ? 12.262 6.544 -13.026 1.00 70.75 92 LEU A C 1
ATOM 717 O O . LEU A 1 92 ? 12.177 5.810 -14.021 1.00 70.75 92 LEU A O 1
ATOM 721 N N . THR A 1 93 ? 11.648 7.729 -12.941 1.00 67.44 93 THR A N 1
ATOM 722 C CA . THR A 1 93 ? 10.886 8.353 -14.032 1.00 67.44 93 THR A CA 1
ATOM 723 C C . THR A 1 93 ? 11.807 9.068 -15.021 1.00 67.44 93 THR A C 1
ATOM 725 O O . THR A 1 93 ? 11.468 9.182 -16.201 1.00 67.44 93 THR A O 1
ATOM 728 N N . VAL A 1 94 ? 13.001 9.474 -14.573 1.00 63.06 94 VAL A N 1
ATOM 729 C CA . VAL A 1 94 ? 14.020 10.138 -15.386 1.00 63.06 94 VAL A CA 1
ATOM 730 C C . VAL A 1 94 ? 14.977 9.095 -15.957 1.00 63.06 94 VAL A C 1
ATOM 732 O O . VAL A 1 94 ? 15.651 8.364 -15.239 1.00 63.06 94 VAL A O 1
ATOM 735 N N . ARG A 1 95 ? 15.053 9.023 -17.286 1.00 57.66 95 ARG A N 1
ATOM 736 C CA . ARG A 1 95 ? 16.139 8.324 -17.977 1.00 57.66 95 ARG A CA 1
ATOM 737 C C . ARG A 1 95 ? 17.219 9.364 -18.238 1.00 57.66 95 ARG A C 1
ATOM 739 O O . ARG A 1 95 ? 16.911 10.327 -18.940 1.00 57.66 95 ARG A O 1
ATOM 746 N N . ASP A 1 96 ? 18.418 9.181 -17.681 1.00 51.66 96 ASP A N 1
ATOM 747 C CA . ASP A 1 96 ? 19.560 10.060 -17.954 1.00 51.66 96 ASP A CA 1
ATOM 748 C C . ASP A 1 96 ? 19.683 10.257 -19.468 1.00 51.66 96 ASP A C 1
ATOM 750 O O . ASP A 1 96 ? 19.943 9.320 -20.231 1.00 51.66 96 ASP A O 1
ATOM 754 N N . ALA A 1 97 ? 19.389 11.479 -19.902 1.00 46.44 97 ALA A N 1
ATOM 755 C CA . ALA A 1 97 ? 19.739 11.948 -21.223 1.00 46.44 97 ALA A CA 1
ATOM 756 C C . ALA A 1 97 ? 21.235 12.280 -21.176 1.00 46.44 97 ALA A C 1
ATOM 758 O O . ALA A 1 97 ? 21.680 12.977 -20.269 1.00 46.44 97 ALA A O 1
ATOM 759 N N . ASP A 1 98 ? 21.990 11.767 -22.144 1.00 43.00 98 ASP A N 1
ATOM 760 C CA . ASP A 1 98 ? 23.406 12.064 -22.381 1.00 43.00 98 ASP A CA 1
ATOM 761 C C . ASP A 1 98 ? 24.421 11.570 -21.333 1.00 43.00 98 ASP A C 1
ATOM 763 O O . ASP A 1 98 ? 25.050 12.332 -20.603 1.00 43.00 98 ASP A O 1
ATOM 767 N N . GLY A 1 99 ? 24.704 10.266 -21.371 1.00 35.34 99 GLY A N 1
ATOM 768 C CA . GLY A 1 99 ? 25.971 9.697 -20.907 1.00 35.34 99 GLY A CA 1
ATOM 769 C C . GLY A 1 99 ? 26.531 8.768 -21.981 1.00 35.34 99 GLY A C 1
ATOM 770 O O . GLY A 1 99 ? 26.014 7.672 -22.172 1.00 35.34 99 GLY A O 1
ATOM 771 N N . GLY A 1 100 ? 27.548 9.221 -22.717 1.00 35.06 100 GLY A N 1
ATOM 772 C CA . GLY A 1 100 ? 28.138 8.582 -23.904 1.00 35.06 100 GLY A CA 1
ATOM 773 C C . GLY A 1 100 ? 28.879 7.256 -23.690 1.00 35.06 100 GLY A C 1
ATOM 774 O O . GLY A 1 100 ? 29.812 6.965 -24.436 1.00 35.06 100 GLY A O 1
ATOM 775 N N . ASP A 1 101 ? 28.453 6.430 -22.740 1.00 34.00 101 ASP A N 1
ATOM 776 C CA . ASP A 1 101 ? 29.042 5.122 -22.494 1.00 34.00 101 ASP A CA 1
ATOM 777 C C . ASP A 1 101 ? 28.069 4.044 -22.967 1.00 34.00 101 ASP A C 1
ATOM 779 O O . ASP A 1 101 ? 26.982 3.862 -22.419 1.00 34.00 101 ASP A O 1
ATOM 783 N N . ALA A 1 102 ? 28.481 3.280 -23.979 1.00 35.72 102 ALA A N 1
ATOM 784 C CA . ALA A 1 102 ? 27.702 2.229 -24.640 1.00 35.72 102 ALA A CA 1
ATOM 785 C C . ALA A 1 102 ? 27.261 1.050 -23.730 1.00 35.72 102 ALA A C 1
ATOM 787 O O . ALA A 1 102 ? 26.837 0.017 -24.239 1.00 35.72 102 ALA A O 1
ATOM 788 N N . HIS A 1 103 ? 27.36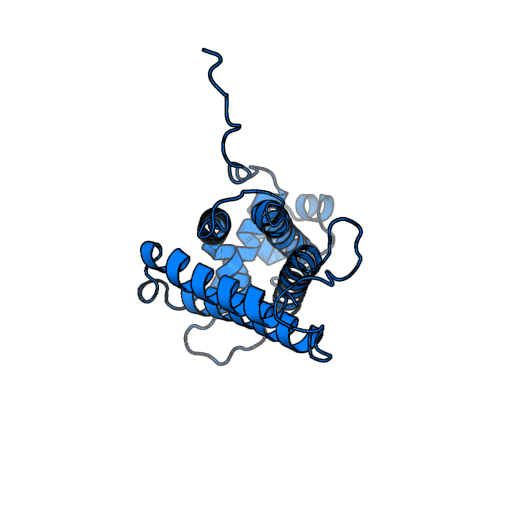6 1.178 -22.403 1.00 37.44 103 HIS A N 1
ATOM 789 C CA . HIS A 1 103 ? 26.934 0.211 -21.385 1.00 37.44 103 HIS A CA 1
ATOM 790 C C . HIS A 1 103 ? 26.292 0.863 -20.133 1.00 37.44 103 HIS A C 1
ATOM 792 O O . HIS A 1 103 ? 26.065 0.173 -19.141 1.00 37.44 103 HIS A O 1
ATOM 798 N N . GLY A 1 104 ? 25.995 2.167 -20.140 1.00 36.16 104 GLY A N 1
ATOM 799 C CA . GLY A 1 104 ? 25.601 2.920 -18.942 1.00 36.16 104 GLY A CA 1
ATOM 800 C C . GLY A 1 104 ? 24.139 3.362 -18.913 1.00 36.16 104 GLY A C 1
ATOM 801 O O . GLY A 1 104 ? 23.871 4.555 -18.885 1.00 36.16 104 GLY A O 1
ATOM 802 N N . ALA A 1 105 ? 23.178 2.433 -18.875 1.00 43.00 105 ALA A N 1
ATOM 803 C CA . ALA A 1 105 ? 21.906 2.778 -18.238 1.00 43.00 105 ALA A CA 1
ATOM 804 C C . ALA A 1 105 ? 22.220 2.981 -16.751 1.00 43.00 105 ALA A C 1
ATOM 806 O O . ALA A 1 105 ? 22.740 2.052 -16.123 1.00 43.00 105 ALA A O 1
ATOM 807 N N . ALA A 1 106 ? 21.976 4.172 -16.196 1.00 46.56 106 ALA A N 1
ATOM 808 C CA . ALA A 1 106 ? 22.080 4.373 -14.756 1.00 46.56 106 ALA A CA 1
ATOM 809 C C . ALA A 1 106 ? 21.352 3.221 -14.056 1.00 46.56 106 ALA A C 1
ATOM 811 O O . ALA A 1 106 ? 20.203 2.916 -14.387 1.00 46.56 106 ALA A O 1
ATOM 812 N N . ARG A 1 107 ? 22.060 2.498 -13.178 1.00 53.12 107 ARG A N 1
ATOM 813 C CA . ARG A 1 107 ? 21.492 1.348 -12.467 1.00 53.12 107 ARG A CA 1
ATOM 814 C C . ARG A 1 107 ? 20.343 1.865 -11.614 1.00 53.12 107 ARG A C 1
ATOM 816 O O . ARG A 1 107 ? 20.562 2.385 -10.525 1.00 53.12 107 ARG A O 1
ATOM 823 N N . VAL A 1 108 ? 19.130 1.710 -12.124 1.00 62.47 108 VAL A N 1
ATOM 824 C CA . VAL A 1 108 ? 17.901 1.895 -11.367 1.00 62.47 108 VAL A CA 1
ATOM 825 C C . VAL A 1 108 ? 17.930 0.872 -10.237 1.00 62.47 108 VAL A C 1
ATOM 827 O O . VAL A 1 108 ? 17.966 -0.336 -10.473 1.00 62.47 108 VAL A O 1
ATOM 830 N N . THR A 1 109 ? 17.977 1.357 -9.002 1.00 71.31 109 THR A N 1
ATOM 831 C CA . THR A 1 109 ? 17.846 0.508 -7.820 1.00 71.31 109 THR A CA 1
ATOM 832 C C . THR A 1 109 ? 16.425 0.622 -7.291 1.00 71.31 109 THR A C 1
ATOM 834 O O . THR A 1 109 ? 15.903 1.726 -7.141 1.00 71.31 109 THR A O 1
ATOM 837 N N . LEU A 1 110 ? 15.790 -0.521 -7.018 1.00 77.19 110 LEU A N 1
ATOM 838 C CA . LEU A 1 110 ? 14.516 -0.549 -6.295 1.00 77.19 110 LEU A CA 1
ATOM 839 C C . LEU A 1 110 ? 14.724 -0.637 -4.783 1.00 77.19 110 LEU A C 1
ATOM 841 O O . LEU A 1 110 ? 13.739 -0.683 -4.048 1.00 77.19 110 LEU A O 1
ATOM 845 N N . MET A 1 111 ? 15.970 -0.631 -4.303 1.00 80.44 111 MET A N 1
ATOM 846 C CA . MET A 1 111 ? 16.257 -0.775 -2.880 1.00 80.44 111 MET A CA 1
ATOM 847 C C . MET A 1 111 ? 15.524 0.238 -1.995 1.00 80.44 111 MET A C 1
ATOM 849 O O . MET A 1 111 ? 14.902 -0.214 -1.040 1.00 80.44 111 MET A O 1
ATOM 853 N N . PRO A 1 112 ? 15.446 1.546 -2.323 1.00 85.00 112 PRO A N 1
ATOM 854 C CA . PRO A 1 112 ? 14.668 2.488 -1.512 1.00 85.00 112 PRO A CA 1
ATOM 855 C C . PRO A 1 112 ? 13.186 2.104 -1.387 1.00 85.00 112 PRO A C 1
ATOM 857 O O . PRO A 1 112 ? 12.579 2.259 -0.330 1.00 85.00 112 PRO A O 1
ATOM 860 N N . THR A 1 113 ? 12.608 1.550 -2.455 1.00 87.94 113 THR A N 1
ATOM 861 C CA . THR A 1 113 ? 11.221 1.074 -2.476 1.00 87.94 113 THR A CA 1
ATOM 862 C C . THR A 1 113 ? 11.045 -0.197 -1.655 1.00 87.94 113 THR A C 1
ATOM 864 O O . THR A 1 113 ? 10.088 -0.302 -0.890 1.00 87.94 113 THR A O 1
ATOM 867 N N . LEU A 1 114 ? 11.971 -1.151 -1.770 1.00 86.06 114 LEU A N 1
ATOM 868 C CA . LEU A 1 114 ? 11.949 -2.380 -0.973 1.00 86.06 114 LEU A CA 1
ATOM 869 C C . LEU A 1 114 ? 12.146 -2.084 0.516 1.00 86.06 114 LEU A C 1
ATOM 871 O O . LEU A 1 114 ? 11.393 -2.602 1.340 1.00 86.06 114 LEU A O 1
ATOM 875 N N . ASP A 1 115 ? 13.084 -1.199 0.852 1.00 88.69 115 ASP A N 1
ATOM 876 C CA . ASP A 1 115 ? 13.342 -0.748 2.219 1.00 88.69 115 ASP A CA 1
ATOM 877 C C . ASP A 1 115 ? 12.110 -0.056 2.808 1.00 88.69 115 ASP A C 1
ATOM 879 O O . ASP A 1 115 ? 11.751 -0.305 3.960 1.00 88.69 115 ASP A O 1
ATOM 883 N N . TYR A 1 116 ? 11.407 0.762 2.018 1.00 93.12 116 TYR A N 1
ATOM 884 C CA . TYR A 1 116 ? 10.163 1.396 2.451 1.00 93.12 116 TYR A CA 1
ATOM 885 C C . TYR A 1 116 ? 9.035 0.387 2.682 1.00 93.12 116 TYR A C 1
ATOM 887 O O . TYR A 1 116 ? 8.349 0.465 3.707 1.00 93.12 116 TYR A O 1
ATOM 895 N N . ILE A 1 117 ? 8.848 -0.571 1.766 1.00 92.31 117 ILE A N 1
ATOM 896 C CA . ILE A 1 117 ? 7.856 -1.642 1.937 1.00 92.31 117 ILE A CA 1
ATOM 897 C C . ILE A 1 117 ? 8.175 -2.439 3.201 1.00 92.31 117 ILE A C 1
ATOM 899 O O . ILE A 1 117 ? 7.271 -2.711 3.985 1.00 92.31 117 ILE A O 1
ATOM 903 N N . ARG A 1 118 ? 9.453 -2.745 3.449 1.00 89.69 118 ARG A N 1
ATOM 904 C CA . ARG A 1 118 ? 9.894 -3.462 4.648 1.00 89.69 118 ARG A CA 1
ATOM 905 C C . ARG A 1 118 ? 9.695 -2.650 5.927 1.00 89.69 118 ARG A C 1
ATOM 907 O O . ARG A 1 118 ? 9.235 -3.182 6.932 1.00 89.69 118 ARG A O 1
ATOM 914 N N . ALA A 1 119 ? 9.982 -1.352 5.896 1.00 92.81 119 ALA A N 1
ATOM 915 C CA . ALA A 1 119 ? 9.736 -0.458 7.026 1.00 92.81 119 ALA A CA 1
ATOM 916 C C . ALA A 1 119 ? 8.238 -0.318 7.360 1.00 92.81 119 ALA A C 1
ATOM 918 O O . ALA A 1 119 ? 7.889 -0.001 8.496 1.00 92.81 119 ALA A O 1
ATOM 919 N N . ASN A 1 120 ? 7.358 -0.573 6.387 1.00 96.12 120 ASN A N 1
ATOM 920 C CA . ASN A 1 120 ? 5.903 -0.517 6.526 1.00 96.12 120 ASN A CA 1
ATOM 921 C C . ASN A 1 120 ? 5.249 -1.900 6.331 1.00 96.12 120 ASN A C 1
ATOM 923 O O . ASN A 1 120 ? 4.083 -1.972 5.934 1.00 96.12 120 ASN A O 1
ATOM 927 N N . GLU A 1 121 ? 5.982 -2.988 6.597 1.00 94.56 121 GLU A N 1
ATOM 928 C CA . GLU A 1 121 ? 5.591 -4.353 6.215 1.00 94.56 121 GLU A CA 1
ATOM 929 C C . GLU A 1 121 ? 4.189 -4.715 6.712 1.00 94.56 121 GLU A C 1
ATOM 931 O O . GLU A 1 121 ? 3.379 -5.216 5.939 1.00 94.56 121 GLU A O 1
ATOM 936 N N . ASP A 1 122 ? 3.864 -4.389 7.965 1.00 95.31 122 ASP A N 1
ATOM 937 C CA . ASP A 1 122 ? 2.553 -4.676 8.553 1.00 95.31 122 ASP A CA 1
ATOM 938 C C . ASP A 1 122 ? 1.407 -3.991 7.799 1.00 95.31 122 ASP A C 1
ATOM 940 O O . ASP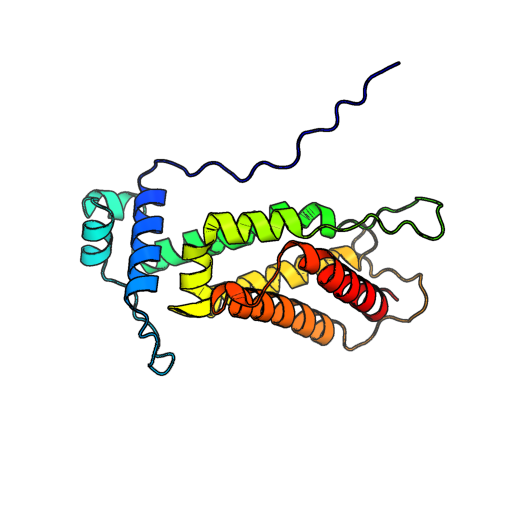 A 1 122 ? 0.330 -4.571 7.657 1.00 95.31 122 ASP A O 1
ATOM 944 N N . ALA A 1 123 ? 1.629 -2.773 7.298 1.00 96.69 123 ALA A N 1
ATOM 945 C CA . ALA A 1 123 ? 0.628 -2.025 6.547 1.00 96.69 123 ALA A CA 1
ATOM 946 C C . ALA A 1 123 ? 0.423 -2.626 5.152 1.00 96.69 123 ALA A C 1
ATOM 948 O O . ALA A 1 123 ? -0.712 -2.851 4.736 1.00 96.69 123 ALA A O 1
ATOM 949 N N . PHE A 1 124 ? 1.510 -2.949 4.447 1.00 96.56 124 PHE A N 1
ATOM 950 C CA . PHE A 1 124 ? 1.410 -3.616 3.148 1.00 96.56 124 PHE A CA 1
ATOM 951 C C . PHE A 1 124 ? 0.824 -5.025 3.280 1.00 96.56 124 PHE A C 1
ATOM 953 O O . PHE A 1 124 ? -0.027 -5.410 2.483 1.00 96.56 124 PHE A O 1
ATOM 960 N N . ARG A 1 125 ? 1.215 -5.779 4.311 1.00 94.94 125 ARG A N 1
ATOM 961 C CA . ARG A 1 125 ? 0.643 -7.089 4.641 1.00 94.94 125 ARG A CA 1
ATOM 962 C C . ARG A 1 125 ? -0.854 -6.975 4.904 1.00 94.94 125 ARG A C 1
ATOM 964 O O . ARG A 1 125 ? -1.613 -7.755 4.333 1.00 94.94 125 ARG A O 1
ATOM 971 N N . ALA A 1 126 ? -1.281 -5.980 5.683 1.00 94.38 126 ALA A N 1
ATOM 972 C CA . ALA A 1 126 ? -2.694 -5.730 5.942 1.00 94.38 126 ALA A CA 1
ATOM 973 C C . ALA A 1 126 ? -3.479 -5.523 4.641 1.00 94.38 126 ALA A C 1
ATOM 975 O O . ALA A 1 126 ? -4.512 -6.156 4.454 1.00 94.38 126 ALA A O 1
ATOM 976 N N . LEU A 1 127 ? -2.967 -4.688 3.732 1.00 95.44 127 LEU A N 1
ATOM 977 C CA . LEU A 1 127 ? -3.683 -4.255 2.526 1.00 95.44 127 LEU A CA 1
ATOM 978 C C . LEU A 1 127 ? -3.541 -5.191 1.317 1.00 95.44 127 LEU A C 1
ATOM 980 O O . LEU A 1 127 ? -4.326 -5.077 0.379 1.00 95.44 127 LEU A O 1
ATOM 984 N N . LEU A 1 128 ? -2.547 -6.083 1.298 1.00 94.44 128 LEU A N 1
ATOM 985 C CA . LEU A 1 128 ? -2.281 -6.984 0.164 1.00 94.44 128 LEU A CA 1
ATOM 986 C C . LEU A 1 128 ? -2.535 -8.457 0.480 1.00 94.44 128 LEU A C 1
ATOM 988 O O . LEU A 1 128 ? -2.820 -9.227 -0.434 1.00 94.44 128 LEU A O 1
ATOM 992 N N . VAL A 1 129 ? -2.413 -8.858 1.748 1.00 92.44 129 VAL A N 1
ATOM 993 C CA . VAL A 1 129 ? -2.457 -10.268 2.159 1.00 92.44 129 VAL A CA 1
ATOM 994 C C . VAL A 1 129 ? -3.618 -10.523 3.113 1.00 92.44 129 VAL A C 1
ATOM 996 O O . VAL A 1 129 ? -4.493 -11.325 2.804 1.00 92.44 129 VAL A O 1
ATOM 999 N N . SER A 1 130 ? -3.638 -9.837 4.255 1.00 90.75 130 SER A N 1
ATOM 1000 C CA . SER A 1 130 ? -4.566 -10.120 5.356 1.00 90.75 130 SER A CA 1
ATOM 1001 C C . SER A 1 130 ? -6.000 -9.689 5.039 1.00 90.75 130 SER A C 1
ATOM 1003 O O . SER A 1 130 ? -6.947 -10.445 5.231 1.00 90.75 130 SER A O 1
ATOM 1005 N N . ALA A 1 131 ? -6.153 -8.473 4.521 1.00 90.56 131 ALA A N 1
ATOM 1006 C CA . ALA A 1 131 ? -7.421 -7.867 4.143 1.00 90.56 131 ALA A CA 1
ATOM 1007 C C . ALA A 1 131 ? -7.251 -7.153 2.789 1.00 90.56 131 ALA A C 1
ATOM 1009 O O . ALA A 1 131 ? -7.171 -5.923 2.766 1.00 90.56 131 ALA A O 1
ATOM 1010 N N . PRO A 1 132 ? -7.147 -7.897 1.664 1.00 91.62 132 PRO A N 1
ATOM 1011 C CA . PRO A 1 132 ? -6.808 -7.312 0.372 1.00 91.62 132 PRO A CA 1
ATOM 1012 C C . PRO A 1 132 ? -7.740 -6.162 -0.012 1.00 91.62 132 PRO A C 1
ATOM 1014 O O . PRO A 1 132 ? -8.938 -6.353 -0.246 1.00 91.62 132 PRO A O 1
ATOM 1017 N N . ASP A 1 133 ? -7.170 -4.964 -0.091 1.00 93.75 133 ASP A N 1
ATOM 1018 C CA . ASP A 1 133 ? -7.908 -3.749 -0.387 1.00 93.75 133 ASP A CA 1
ATOM 1019 C C . ASP A 1 133 ? -7.769 -3.397 -1.871 1.00 93.75 133 ASP A C 1
ATOM 1021 O O . ASP A 1 133 ? -6.720 -2.980 -2.367 1.00 93.75 133 ASP A O 1
ATOM 1025 N N . VAL A 1 134 ? -8.866 -3.579 -2.608 1.00 93.62 134 VAL A N 1
ATOM 1026 C CA . VAL A 1 134 ? -8.904 -3.339 -4.059 1.00 93.62 134 VAL A CA 1
ATOM 1027 C C . VAL A 1 134 ? -8.600 -1.875 -4.389 1.00 93.62 134 VAL A C 1
ATOM 1029 O O . VAL A 1 134 ? -7.973 -1.597 -5.410 1.00 93.62 134 VAL A O 1
ATOM 1032 N N . ARG A 1 135 ? -9.010 -0.927 -3.535 1.00 94.62 135 ARG A N 1
ATOM 1033 C CA . ARG A 1 135 ? -8.794 0.507 -3.774 1.00 94.62 135 ARG A CA 1
ATOM 1034 C C . ARG A 1 135 ? -7.310 0.858 -3.672 1.00 94.62 135 ARG A C 1
ATOM 1036 O O . ARG A 1 135 ? -6.808 1.592 -4.522 1.00 94.62 135 ARG A O 1
ATOM 1043 N N . PHE A 1 136 ? -6.610 0.311 -2.687 1.00 96.94 136 PHE A N 1
ATOM 1044 C CA . PHE A 1 136 ? -5.172 0.423 -2.506 1.00 96.94 136 PHE A CA 1
ATOM 1045 C C . PHE A 1 13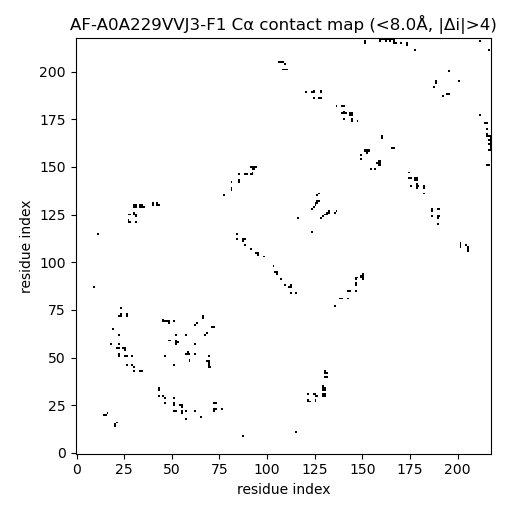6 ? -4.415 -0.179 -3.687 1.00 96.94 136 PHE A C 1
ATOM 1047 O O . PHE A 1 136 ? -3.560 0.492 -4.265 1.00 96.94 136 PHE A O 1
ATOM 1054 N N . ILE A 1 137 ? -4.765 -1.411 -4.076 1.00 96.81 137 ILE A N 1
ATOM 1055 C CA . ILE A 1 137 ? -4.136 -2.122 -5.196 1.00 96.81 137 ILE A CA 1
ATOM 1056 C C . ILE A 1 137 ? -4.241 -1.297 -6.480 1.00 96.81 137 ILE A C 1
ATOM 1058 O O . ILE A 1 137 ? -3.229 -1.050 -7.136 1.00 96.81 137 ILE A O 1
ATOM 1062 N N . GLU A 1 138 ? -5.438 -0.819 -6.820 1.00 97.06 138 GLU A N 1
ATOM 1063 C CA . GLU A 1 138 ? -5.641 -0.028 -8.035 1.00 97.06 138 GLU A CA 1
ATOM 1064 C C . GLU A 1 138 ? -4.952 1.341 -7.952 1.00 97.06 138 GLU A C 1
ATOM 1066 O O . GLU A 1 138 ? -4.299 1.761 -8.909 1.00 97.06 138 GLU A O 1
ATOM 1071 N N . ARG A 1 139 ? -4.974 2.005 -6.787 1.00 97.12 139 ARG A N 1
ATOM 1072 C CA . ARG A 1 139 ? -4.255 3.274 -6.579 1.00 97.12 139 ARG A CA 1
ATOM 1073 C C . ARG A 1 139 ? -2.748 3.107 -6.775 1.00 97.12 139 ARG A C 1
ATOM 1075 O O . ARG A 1 139 ? -2.114 3.958 -7.405 1.00 97.12 139 ARG A O 1
ATOM 1082 N N . TRP A 1 140 ? -2.178 2.026 -6.252 1.00 97.00 140 TRP A N 1
ATOM 1083 C CA . TRP A 1 140 ? -0.757 1.741 -6.391 1.00 97.00 140 TRP A CA 1
ATOM 1084 C C . TRP A 1 140 ? -0.394 1.365 -7.831 1.00 97.00 140 TRP A C 1
ATOM 1086 O O . TRP A 1 140 ? 0.579 1.889 -8.379 1.00 97.00 140 TRP A O 1
ATOM 1096 N N . LYS A 1 141 ? -1.213 0.545 -8.500 1.00 95.75 141 LYS A N 1
ATOM 1097 C CA . LYS A 1 141 ? -1.032 0.274 -9.930 1.00 95.75 141 LYS A CA 1
ATOM 1098 C C . LYS A 1 141 ? -1.054 1.555 -10.754 1.00 95.75 141 LYS A C 1
ATOM 1100 O O . LYS A 1 141 ? -0.215 1.731 -11.634 1.00 95.75 141 LYS A O 1
ATOM 1105 N N . ASP A 1 142 ? -1.992 2.457 -10.487 1.00 95.50 142 ASP A N 1
ATOM 1106 C CA . ASP A 1 142 ? -2.092 3.724 -11.205 1.00 95.50 142 ASP A CA 1
ATOM 1107 C C . ASP A 1 142 ? -0.867 4.619 -10.991 1.00 95.50 142 ASP A C 1
ATOM 1109 O O . ASP A 1 142 ? -0.424 5.262 -11.945 1.00 95.50 142 ASP A O 1
ATOM 1113 N N . ALA A 1 143 ? -0.285 4.620 -9.789 1.00 92.75 143 ALA A N 1
ATOM 1114 C CA . ALA A 1 143 ? 0.989 5.283 -9.507 1.00 92.75 143 ALA A CA 1
ATOM 1115 C C . ALA A 1 143 ? 2.133 4.714 -10.358 1.00 92.75 143 ALA A C 1
ATOM 1117 O O . ALA A 1 143 ? 2.781 5.460 -11.096 1.00 92.75 143 ALA A O 1
ATOM 1118 N N . ILE A 1 144 ? 2.301 3.387 -10.367 1.00 89.00 144 ILE A N 1
ATOM 1119 C CA . ILE A 1 144 ? 3.309 2.710 -11.201 1.00 89.00 144 ILE A CA 1
ATOM 1120 C C . ILE A 1 144 ? 3.095 3.057 -12.679 1.00 89.00 144 ILE A C 1
ATOM 1122 O O . ILE A 1 144 ? 4.035 3.429 -13.380 1.00 89.00 144 ILE A O 1
ATOM 1126 N N . LYS A 1 145 ? 1.846 3.005 -13.165 1.00 88.88 145 LYS A N 1
ATOM 1127 C CA . LYS A 1 145 ? 1.519 3.341 -14.558 1.00 88.88 145 LYS A CA 1
ATOM 1128 C C . LYS A 1 145 ? 1.866 4.791 -14.893 1.00 88.88 145 LYS A C 1
ATOM 1130 O O . LYS A 1 145 ? 2.398 5.037 -15.974 1.00 88.88 145 LYS A O 1
ATOM 1135 N N . ARG A 1 146 ? 1.592 5.754 -14.004 1.00 87.81 146 ARG A N 1
ATOM 1136 C CA . ARG A 1 146 ? 1.992 7.164 -14.189 1.00 87.81 146 ARG A CA 1
ATOM 1137 C C . ARG A 1 146 ? 3.509 7.301 -14.314 1.00 87.81 146 ARG A C 1
ATOM 1139 O O . ARG A 1 146 ? 3.972 7.892 -15.286 1.00 87.81 146 ARG A O 1
ATOM 1146 N N . GLN A 1 147 ? 4.263 6.697 -13.403 1.00 82.94 147 GLN A N 1
ATOM 1147 C CA . GLN A 1 147 ? 5.729 6.746 -13.401 1.00 82.94 147 GLN A CA 1
ATOM 1148 C C . GLN A 1 147 ? 6.330 6.097 -14.648 1.00 82.94 147 GLN A C 1
ATOM 1150 O O . GLN A 1 147 ? 7.179 6.684 -15.321 1.00 82.94 147 GLN A O 1
ATOM 1155 N N . CYS A 1 148 ? 5.821 4.924 -15.031 1.00 79.62 148 CYS A N 1
ATOM 1156 C CA . CYS A 1 148 ? 6.215 4.276 -16.272 1.00 79.62 148 CYS A CA 1
ATOM 1157 C C . CYS A 1 148 ? 5.891 5.146 -17.490 1.00 79.62 148 CYS A C 1
ATOM 1159 O O . CYS A 1 148 ? 6.722 5.213 -18.387 1.00 79.62 148 CYS A O 1
ATOM 1161 N N . ARG A 1 149 ? 4.730 5.824 -17.537 1.00 80.25 149 ARG A N 1
ATOM 1162 C CA . ARG A 1 149 ? 4.365 6.735 -18.642 1.00 80.25 149 ARG A CA 1
ATOM 1163 C C . ARG A 1 149 ? 5.338 7.907 -18.771 1.00 80.25 149 ARG A C 1
ATOM 1165 O O . ARG A 1 149 ? 5.718 8.199 -19.903 1.00 80.25 149 ARG A O 1
ATOM 1172 N N . LEU A 1 150 ? 5.750 8.520 -17.657 1.00 77.44 150 LEU A N 1
ATOM 1173 C CA . LEU A 1 150 ? 6.732 9.615 -17.645 1.00 77.44 150 LEU A CA 1
ATOM 1174 C C . LEU A 1 150 ? 8.060 9.178 -18.275 1.00 77.44 150 LEU A C 1
ATOM 1176 O O . LEU A 1 150 ? 8.573 9.861 -19.161 1.00 77.44 150 LEU A O 1
ATOM 1180 N N . ARG A 1 151 ? 8.533 7.970 -17.945 1.00 72.75 151 ARG A N 1
ATOM 1181 C CA . ARG A 1 151 ? 9.749 7.379 -18.532 1.00 72.75 151 ARG A CA 1
ATOM 1182 C C . ARG A 1 151 ? 9.675 7.191 -20.055 1.00 72.75 151 ARG A C 1
ATOM 1184 O O . ARG A 1 151 ? 10.706 7.204 -20.726 1.00 72.75 151 ARG A O 1
ATOM 1191 N N . MET A 1 152 ? 8.473 7.043 -20.623 1.00 68.88 152 MET A N 1
ATOM 1192 C CA . MET A 1 152 ? 8.268 6.902 -22.081 1.00 68.88 152 MET A CA 1
ATOM 1193 C C . MET A 1 152 ? 8.133 8.239 -22.817 1.00 68.88 152 MET A C 1
ATOM 1195 O O . MET A 1 152 ? 8.049 8.249 -24.046 1.00 68.88 152 MET A O 1
ATOM 1199 N N . THR A 1 153 ? 8.045 9.347 -22.085 1.00 66.31 153 THR A N 1
ATOM 1200 C CA . THR A 1 153 ? 7.896 10.686 -22.664 1.00 66.31 153 THR A CA 1
ATOM 1201 C C . THR A 1 153 ? 9.232 11.416 -22.671 1.00 66.31 153 THR A C 1
ATOM 1203 O O . THR A 1 153 ? 10.134 11.104 -21.891 1.00 66.31 153 THR A O 1
ATOM 1206 N N . ASP A 1 154 ? 9.394 12.362 -23.583 1.00 60.59 154 ASP A N 1
ATOM 1207 C CA . ASP A 1 154 ? 10.629 13.119 -23.791 1.00 60.59 154 ASP A CA 1
ATOM 1208 C C . ASP A 1 154 ? 10.748 14.355 -22.884 1.00 60.59 154 ASP A C 1
ATOM 1210 O O . ASP A 1 154 ? 11.184 15.405 -23.330 1.00 60.59 154 ASP A O 1
ATOM 1214 N N . GLY A 1 155 ? 10.337 14.288 -21.614 1.00 59.91 155 GLY A N 1
ATOM 1215 C CA . GLY A 1 155 ? 10.356 15.443 -20.696 1.00 59.91 155 GLY A CA 1
ATOM 1216 C C . GLY A 1 155 ? 9.400 16.595 -21.071 1.00 59.91 155 GLY A C 1
ATOM 1217 O O . GLY A 1 155 ? 8.941 17.305 -20.181 1.00 59.91 155 GLY A O 1
ATOM 1218 N N . GLY A 1 156 ? 9.035 16.742 -22.351 1.00 58.12 156 GLY A N 1
ATOM 1219 C CA . GLY A 1 156 ? 8.011 17.641 -22.885 1.00 58.12 156 GLY A CA 1
ATOM 1220 C C . GLY A 1 156 ? 6.616 17.015 -22.948 1.00 58.12 156 GLY A C 1
ATOM 1221 O O . GLY A 1 156 ? 5.654 17.698 -23.289 1.00 58.12 156 GLY A O 1
ATOM 1222 N N . GLY A 1 157 ? 6.491 15.734 -22.587 1.00 60.72 157 GLY A N 1
ATOM 1223 C CA . GLY A 1 157 ? 5.221 15.006 -22.558 1.00 60.72 157 GLY A CA 1
ATOM 1224 C C . GLY A 1 157 ? 4.825 14.377 -23.895 1.00 60.72 157 GLY A C 1
ATOM 1225 O O . GLY A 1 157 ? 3.811 13.676 -23.944 1.00 60.72 157 GLY A O 1
ATOM 1226 N N . GLU A 1 158 ? 5.625 14.556 -24.949 1.00 60.00 158 GLU A N 1
ATOM 1227 C CA . GLU A 1 158 ? 5.429 13.852 -26.210 1.00 60.00 158 GLU A CA 1
ATOM 1228 C C . GLU A 1 158 ? 5.983 12.421 -26.093 1.00 60.00 158 GLU A C 1
ATOM 1230 O O . GLU A 1 158 ? 6.977 12.173 -25.393 1.00 60.00 158 GLU A O 1
ATOM 1235 N N . PRO A 1 159 ? 5.341 11.425 -26.728 1.00 62.91 159 PRO A N 1
ATOM 1236 C CA . PRO A 1 159 ? 5.920 10.097 -26.832 1.00 62.91 159 PRO A CA 1
ATOM 1237 C C . PRO A 1 159 ? 7.275 10.201 -27.527 1.00 62.91 159 PRO A C 1
ATOM 1239 O O . PRO A 1 159 ? 7.366 10.745 -28.630 1.00 62.91 159 PRO A O 1
ATOM 1242 N N . ARG A 1 160 ? 8.320 9.638 -26.915 1.00 61.28 160 ARG A N 1
ATOM 1243 C CA . ARG A 1 160 ? 9.620 9.531 -27.584 1.00 61.28 160 ARG A CA 1
ATOM 1244 C C . ARG A 1 160 ? 9.438 8.840 -28.936 1.00 61.28 160 ARG A C 1
ATOM 1246 O O . ARG A 1 160 ? 8.708 7.859 -29.040 1.00 61.28 160 ARG A O 1
ATOM 1253 N N . THR A 1 161 ? 10.072 9.377 -29.971 1.00 57.00 161 THR A N 1
ATOM 1254 C CA . THR A 1 161 ? 9.993 8.871 -31.352 1.00 57.00 161 THR A CA 1
ATOM 1255 C C . THR A 1 161 ? 11.282 8.192 -31.817 1.00 57.00 161 THR A C 1
ATOM 1257 O O . THR A 1 161 ? 11.292 7.610 -32.901 1.00 57.00 161 THR A O 1
ATOM 1260 N N . GLU A 1 162 ? 12.340 8.224 -31.001 1.00 50.59 162 GLU A N 1
ATOM 1261 C CA . GLU A 1 162 ? 13.659 7.667 -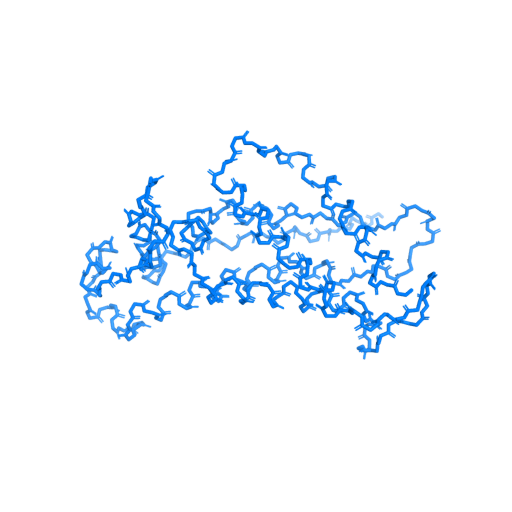31.312 1.00 50.59 162 GLU A CA 1
ATOM 1262 C C . GLU A 1 162 ? 14.013 6.444 -30.446 1.00 50.59 162 GLU A C 1
ATOM 1264 O O . GLU A 1 162 ? 14.125 6.549 -29.224 1.00 50.59 162 GLU A O 1
ATOM 1269 N N . GLY A 1 163 ? 14.265 5.321 -31.131 1.00 55.09 163 GLY A N 1
ATOM 1270 C CA . GLY A 1 163 ? 14.782 4.047 -30.619 1.00 55.09 163 GLY A CA 1
ATOM 1271 C C . GLY A 1 163 ? 14.411 2.863 -31.545 1.00 55.09 163 GLY A C 1
ATOM 1272 O O . GLY A 1 163 ? 13.928 3.076 -32.662 1.00 55.09 163 GLY A O 1
ATOM 1273 N N . PRO A 1 164 ? 14.751 1.609 -31.182 1.00 47.59 164 PRO A N 1
ATOM 1274 C CA . PRO A 1 164 ? 14.714 0.438 -32.078 1.00 47.59 164 PRO A CA 1
ATOM 1275 C C . PRO A 1 164 ? 13.328 -0.076 -32.556 1.00 47.59 164 PRO A C 1
ATOM 1277 O O . PRO A 1 164 ? 13.270 -0.993 -33.381 1.00 47.59 164 PRO A O 1
ATOM 1280 N N . ARG A 1 165 ? 12.206 0.452 -32.075 1.00 52.03 165 ARG A N 1
ATOM 1281 C CA . ARG A 1 165 ? 10.813 0.029 -32.303 1.00 52.03 165 ARG A CA 1
ATOM 1282 C C . ARG A 1 165 ? 9.896 1.229 -32.567 1.00 52.03 165 ARG A C 1
ATOM 1284 O O . ARG A 1 165 ? 10.280 2.378 -32.477 1.00 52.03 165 ARG A O 1
ATOM 1291 N N . ARG A 1 166 ? 8.653 0.956 -32.981 1.00 54.03 166 ARG A N 1
ATOM 1292 C CA . ARG A 1 166 ? 7.589 1.965 -33.155 1.00 54.03 166 ARG A CA 1
ATOM 1293 C C . ARG A 1 166 ? 6.620 1.911 -31.970 1.00 54.03 166 ARG A C 1
ATOM 1295 O O . ARG A 1 166 ? 6.442 0.820 -31.420 1.00 54.03 166 ARG A O 1
ATOM 1302 N N . PRO A 1 167 ? 5.927 3.016 -31.633 1.00 56.44 167 PRO A N 1
ATOM 1303 C CA . PRO A 1 167 ? 4.864 3.010 -30.633 1.00 56.44 167 PRO A CA 1
ATOM 1304 C C . PRO A 1 167 ? 3.847 1.897 -30.920 1.00 56.44 167 PRO A C 1
ATOM 1306 O O . PRO A 1 167 ? 3.310 1.803 -32.026 1.00 56.44 167 PRO A O 1
ATOM 1309 N N . THR A 1 168 ? 3.605 1.025 -29.940 1.00 65.19 168 THR A N 1
ATOM 1310 C CA . THR A 1 168 ? 2.617 -0.055 -30.053 1.00 65.19 168 THR A CA 1
ATOM 1311 C C . THR A 1 168 ? 1.244 0.406 -29.577 1.00 65.19 168 THR A C 1
ATOM 1313 O O . THR A 1 168 ? 1.124 1.132 -28.591 1.00 65.19 168 THR A O 1
ATOM 1316 N N . VAL A 1 169 ? 0.186 -0.077 -30.234 1.00 69.25 169 VAL A N 1
ATOM 1317 C CA . VAL A 1 169 ? -1.207 0.132 -29.800 1.00 69.25 169 VAL A CA 1
ATOM 1318 C C . VAL A 1 169 ? -1.510 -0.525 -28.445 1.00 69.25 169 VAL A C 1
ATOM 1320 O O . VAL A 1 169 ? -2.460 -0.139 -27.774 1.00 69.25 169 VAL A O 1
ATOM 1323 N N . ASN A 1 170 ? -0.677 -1.474 -28.000 1.00 78.12 170 ASN A N 1
ATOM 1324 C CA . ASN A 1 170 ? -0.868 -2.236 -26.760 1.00 78.12 170 ASN A CA 1
ATOM 1325 C C . ASN A 1 170 ? -0.206 -1.594 -25.524 1.00 78.12 170 ASN A C 1
ATOM 1327 O O . ASN A 1 170 ? 0.031 -2.278 -24.529 1.00 78.12 170 ASN A O 1
ATOM 1331 N N . ARG A 1 171 ? 0.116 -0.294 -25.566 1.00 76.62 171 ARG A N 1
ATOM 1332 C CA . ARG A 1 171 ? 0.828 0.416 -24.486 1.00 76.62 171 ARG A CA 1
ATOM 1333 C C . ARG A 1 171 ? 0.125 0.308 -23.130 1.00 76.62 171 ARG A C 1
ATOM 1335 O O . ARG A 1 171 ? 0.776 0.039 -22.126 1.00 76.62 171 ARG A O 1
ATOM 1342 N N . GLU A 1 172 ? -1.196 0.461 -23.110 1.00 82.94 172 GLU A N 1
ATOM 1343 C CA . GLU A 1 172 ? -1.988 0.364 -21.876 1.00 82.94 172 GLU A CA 1
ATOM 1344 C C . GLU A 1 172 ? -1.992 -1.057 -21.296 1.00 82.94 172 GLU A C 1
ATOM 1346 O O . GLU A 1 172 ? -1.917 -1.224 -20.082 1.00 82.94 172 GLU A O 1
ATOM 1351 N N . LEU A 1 173 ? -1.980 -2.089 -22.148 1.00 84.38 173 LEU A N 1
ATOM 1352 C CA . LEU A 1 173 ? -1.855 -3.475 -21.693 1.00 84.38 173 LEU A CA 1
ATOM 1353 C C . LEU A 1 173 ? -0.473 -3.741 -21.083 1.00 84.38 173 LEU A C 1
ATOM 1355 O O . LEU A 1 173 ? -0.380 -4.392 -20.049 1.00 84.38 173 LEU A O 1
ATOM 1359 N N . ILE A 1 174 ? 0.598 -3.225 -21.695 1.00 81.19 174 ILE A N 1
ATOM 1360 C CA . ILE A 1 174 ? 1.958 -3.356 -21.148 1.00 81.19 174 ILE A CA 1
ATOM 1361 C C . ILE A 1 174 ? 2.030 -2.700 -19.767 1.00 81.19 174 ILE A C 1
ATOM 1363 O O . ILE A 1 174 ? 2.493 -3.324 -18.818 1.00 81.19 174 ILE A O 1
ATOM 1367 N N . LEU A 1 175 ? 1.520 -1.475 -19.643 1.00 84.31 175 LEU A N 1
ATOM 1368 C CA . LEU A 1 175 ? 1.441 -0.750 -18.375 1.00 84.31 175 LEU A CA 1
ATOM 1369 C C . LEU A 1 175 ? 0.688 -1.532 -17.293 1.00 84.31 175 LEU A C 1
ATOM 1371 O O . LEU A 1 175 ? 1.151 -1.609 -16.155 1.00 84.31 175 LEU A O 1
ATOM 1375 N N . GLU A 1 176 ? -0.439 -2.144 -17.650 1.00 91.38 176 GLU A N 1
ATOM 1376 C CA . GLU A 1 176 ? -1.215 -2.960 -16.717 1.00 91.38 176 GLU A CA 1
ATOM 1377 C C . GLU A 1 176 ? -0.473 -4.237 -16.300 1.00 91.38 176 GLU A C 1
ATOM 1379 O O . GLU A 1 176 ? -0.475 -4.585 -15.118 1.00 91.38 176 GLU A O 1
ATOM 1384 N N . ILE A 1 177 ? 0.214 -4.907 -17.235 1.00 86.69 177 ILE A N 1
ATOM 1385 C CA . ILE A 1 177 ? 1.045 -6.085 -16.939 1.00 86.69 177 ILE A CA 1
ATOM 1386 C C . ILE A 1 177 ? 2.156 -5.717 -15.953 1.00 86.69 177 ILE A C 1
ATOM 1388 O O . ILE A 1 177 ? 2.374 -6.447 -14.986 1.00 86.69 177 ILE A O 1
ATOM 1392 N N . VAL A 1 178 ? 2.832 -4.584 -16.159 1.00 82.88 178 VAL A N 1
ATOM 1393 C CA . VAL A 1 178 ? 3.899 -4.102 -15.267 1.00 82.88 178 VAL A CA 1
ATOM 1394 C C . VAL A 1 178 ? 3.377 -3.860 -13.867 1.00 82.88 178 VAL A C 1
ATOM 1396 O O . VAL A 1 178 ? 3.881 -4.441 -12.906 1.00 82.88 178 VAL A O 1
ATOM 1399 N N . ALA A 1 179 ? 2.352 -3.017 -13.765 1.00 90.06 179 ALA A N 1
ATOM 1400 C CA . ALA A 1 179 ? 1.783 -2.622 -12.492 1.00 90.06 179 ALA A CA 1
ATOM 1401 C C . ALA A 1 179 ? 1.264 -3.842 -11.719 1.00 90.06 179 ALA A C 1
ATOM 1403 O O . ALA A 1 179 ? 1.593 -4.023 -10.547 1.00 90.06 179 ALA A O 1
ATOM 1404 N N . SER A 1 180 ? 0.548 -4.742 -12.400 1.00 92.75 180 SER A N 1
ATOM 1405 C CA . SER A 1 180 ? 0.059 -5.990 -11.807 1.00 92.75 180 SER A CA 1
ATOM 1406 C C . SER A 1 180 ? 1.186 -6.922 -11.368 1.00 92.75 180 SER A C 1
ATOM 1408 O O . SER A 1 180 ? 1.089 -7.525 -10.299 1.00 92.75 180 SER A O 1
ATOM 1410 N N . SER A 1 181 ? 2.263 -7.029 -12.149 1.00 88.56 181 SER A N 1
ATOM 1411 C CA . SER A 1 181 ? 3.411 -7.874 -11.801 1.00 88.56 181 SER A CA 1
ATOM 1412 C C . SER A 1 181 ? 4.114 -7.377 -10.541 1.00 88.56 181 SER A C 1
ATOM 1414 O O . SER A 1 181 ? 4.472 -8.190 -9.694 1.00 88.56 181 SER A O 1
ATOM 1416 N N . MET A 1 182 ? 4.271 -6.060 -10.382 1.00 86.62 182 MET A N 1
ATOM 1417 C CA . MET A 1 182 ? 4.898 -5.476 -9.190 1.00 86.62 182 MET A CA 1
ATOM 1418 C C . MET A 1 182 ? 4.052 -5.691 -7.936 1.00 86.62 182 MET A C 1
ATOM 1420 O O . MET A 1 182 ? 4.563 -6.220 -6.951 1.00 86.62 182 MET A O 1
ATOM 1424 N N . VAL A 1 183 ? 2.748 -5.395 -7.993 1.00 92.88 183 VAL A N 1
ATOM 1425 C CA . VAL A 1 183 ? 1.845 -5.653 -6.858 1.00 92.88 183 VAL A CA 1
ATOM 1426 C C . VAL A 1 183 ? 1.827 -7.142 -6.499 1.00 92.88 183 VAL A C 1
ATOM 1428 O O . VAL A 1 183 ? 1.908 -7.498 -5.323 1.00 92.88 183 VAL A O 1
ATOM 1431 N N . SER A 1 184 ? 1.778 -8.026 -7.502 1.00 91.38 184 SER A N 1
ATOM 1432 C CA . SER A 1 184 ? 1.775 -9.480 -7.284 1.00 91.38 184 SER A CA 1
ATOM 1433 C C . SER A 1 184 ? 3.086 -9.974 -6.670 1.00 91.38 184 SER A C 1
ATOM 1435 O O . SER A 1 184 ? 3.058 -10.794 -5.755 1.00 91.38 184 SER A O 1
ATOM 1437 N N . ALA A 1 185 ? 4.232 -9.458 -7.125 1.00 88.88 185 ALA A N 1
ATOM 1438 C CA . ALA A 1 185 ? 5.541 -9.806 -6.578 1.00 88.88 185 ALA A CA 1
ATOM 1439 C C . ALA A 1 185 ? 5.678 -9.371 -5.113 1.00 88.88 185 ALA A C 1
ATOM 1441 O O . ALA A 1 185 ? 6.119 -10.163 -4.280 1.00 88.88 185 ALA A O 1
ATOM 1442 N N . THR A 1 186 ? 5.242 -8.154 -4.773 1.00 90.31 186 THR A N 1
ATOM 1443 C CA . THR A 1 186 ? 5.233 -7.683 -3.382 1.00 90.31 186 THR A CA 1
ATOM 1444 C C . THR A 1 186 ? 4.264 -8.486 -2.520 1.00 90.31 186 THR A C 1
ATOM 1446 O O . THR A 1 186 ? 4.620 -8.873 -1.412 1.00 90.31 186 THR A O 1
ATOM 1449 N N . THR A 1 187 ? 3.074 -8.809 -3.029 1.00 92.94 187 THR A N 1
ATOM 1450 C CA . THR A 1 187 ? 2.105 -9.657 -2.313 1.00 92.94 187 THR A CA 1
ATOM 1451 C C . THR A 1 187 ? 2.699 -11.034 -2.009 1.00 92.94 187 THR A C 1
ATOM 1453 O O . THR A 1 187 ? 2.628 -11.500 -0.874 1.00 92.94 187 THR A O 1
ATOM 1456 N N . PHE A 1 188 ? 3.348 -11.660 -2.997 1.00 90.88 188 PHE A N 1
ATOM 1457 C CA . PHE A 1 188 ? 4.040 -12.938 -2.824 1.00 90.88 188 PHE A CA 1
ATOM 1458 C C . PHE A 1 188 ? 5.158 -12.850 -1.781 1.00 90.88 188 PHE A C 1
ATOM 1460 O O . PHE A 1 188 ? 5.251 -13.707 -0.905 1.00 90.88 188 PHE A O 1
ATOM 1467 N N . TRP A 1 189 ? 5.982 -11.800 -1.847 1.00 89.19 189 TRP A N 1
ATOM 1468 C CA . TRP A 1 189 ? 7.053 -11.574 -0.881 1.00 89.19 189 TRP A CA 1
ATOM 1469 C C . TRP A 1 189 ? 6.519 -11.435 0.547 1.00 89.19 189 TRP A C 1
ATOM 1471 O O . TRP A 1 189 ? 7.046 -12.065 1.459 1.00 89.19 189 TRP A O 1
ATOM 1481 N N . LEU A 1 190 ? 5.449 -10.668 0.746 1.00 90.25 190 LEU A N 1
ATOM 1482 C CA . LEU A 1 190 ? 4.859 -10.471 2.070 1.00 90.25 190 LEU A CA 1
ATOM 1483 C C . LEU A 1 190 ? 4.201 -11.747 2.594 1.00 90.25 190 LEU A C 1
ATOM 1485 O O . LEU A 1 190 ? 4.295 -12.035 3.787 1.00 90.25 190 LEU A O 1
ATOM 1489 N N . HIS A 1 191 ? 3.562 -12.528 1.723 1.00 88.19 191 HIS A N 1
ATOM 1490 C CA . HIS A 1 191 ? 2.969 -13.810 2.094 1.00 88.19 191 HIS A CA 1
ATOM 1491 C C . HIS A 1 191 ? 4.036 -14.837 2.514 1.00 88.19 191 HIS A C 1
ATOM 1493 O O . HIS A 1 191 ? 3.886 -15.502 3.536 1.00 88.19 191 HIS A O 1
ATOM 1499 N N . ASP A 1 192 ? 5.140 -14.934 1.766 1.00 86.62 192 ASP A N 1
ATOM 1500 C CA . ASP A 1 192 ? 6.214 -15.909 1.981 1.00 86.62 192 ASP A CA 1
ATOM 1501 C C . ASP A 1 192 ? 7.612 -15.248 2.003 1.00 86.62 192 ASP A C 1
ATOM 1503 O O . ASP A 1 192 ? 8.430 -15.470 1.100 1.00 86.62 192 ASP A O 1
ATOM 1507 N N . PRO A 1 193 ? 7.959 -14.477 3.049 1.00 83.44 193 PRO A N 1
ATOM 1508 C CA . PRO A 1 193 ? 9.191 -13.683 3.063 1.00 83.44 193 PRO A CA 1
ATOM 1509 C C . PRO A 1 193 ? 10.463 -14.536 3.008 1.00 83.44 193 PRO A C 1
ATOM 1511 O O . PRO A 1 193 ? 11.478 -14.101 2.473 1.00 83.44 193 PRO A O 1
ATOM 1514 N N . SER A 1 194 ? 10.415 -15.785 3.485 1.00 83.94 194 SER A N 1
ATOM 1515 C CA . SER A 1 194 ? 11.545 -16.723 3.422 1.00 83.94 194 SER A CA 1
ATOM 1516 C C . SER A 1 194 ? 11.889 -17.196 2.005 1.00 83.94 194 SER A C 1
ATOM 1518 O O . SER A 1 194 ? 12.982 -17.724 1.792 1.00 83.94 194 SER A O 1
ATOM 1520 N N . LYS A 1 195 ? 10.982 -17.019 1.034 1.00 83.81 195 LYS A N 1
ATOM 1521 C CA . LYS A 1 195 ? 11.182 -17.425 -0.367 1.00 83.81 195 LYS A CA 1
ATOM 1522 C C . LYS A 1 195 ? 11.830 -16.335 -1.224 1.00 83.81 195 LYS A C 1
ATOM 1524 O O . LYS A 1 195 ? 12.132 -16.597 -2.388 1.00 83.81 195 LYS A O 1
ATOM 1529 N N . VAL A 1 196 ? 12.053 -15.137 -0.681 1.00 80.56 196 VAL A N 1
ATOM 1530 C CA . VAL A 1 196 ? 12.627 -14.001 -1.413 1.00 80.56 196 VAL A CA 1
ATOM 1531 C C . VAL A 1 196 ? 13.949 -13.594 -0.775 1.00 80.56 196 VAL A C 1
ATOM 1533 O O . VAL A 1 196 ? 14.022 -13.307 0.416 1.00 80.56 196 VAL A O 1
ATOM 1536 N N . HIS A 1 197 ? 15.010 -13.564 -1.580 1.00 78.00 197 HIS A N 1
ATOM 1537 C CA . HIS A 1 197 ? 16.325 -13.104 -1.147 1.00 78.00 197 HIS A CA 1
ATOM 1538 C C . HIS A 1 197 ? 16.603 -11.710 -1.715 1.00 78.00 197 HIS A C 1
ATOM 1540 O O . HIS A 1 197 ? 16.835 -11.560 -2.914 1.00 78.00 197 HIS A O 1
ATOM 1546 N N . GLU A 1 198 ? 16.586 -10.695 -0.853 1.00 66.25 198 GLU A N 1
ATOM 1547 C CA . GLU A 1 198 ? 16.613 -9.272 -1.234 1.00 66.25 198 GLU A CA 1
ATOM 1548 C C . GLU A 1 198 ? 17.837 -8.884 -2.070 1.00 66.25 198 GLU A C 1
ATOM 1550 O O . GLU A 1 198 ? 17.703 -8.159 -3.052 1.00 66.25 198 GLU A O 1
ATOM 1555 N N . GLN A 1 199 ? 19.011 -9.457 -1.777 1.00 66.50 199 GLN A N 1
ATOM 1556 C CA . GLN A 1 199 ? 20.242 -9.190 -2.538 1.00 66.50 199 GLN A CA 1
ATOM 1557 C C . GLN A 1 199 ? 20.161 -9.620 -4.016 1.00 66.50 199 GLN A C 1
ATOM 1559 O O . GLN A 1 199 ? 20.949 -9.154 -4.836 1.00 66.50 199 GLN A O 1
ATOM 1564 N N . GLY A 1 200 ? 19.219 -10.501 -4.375 1.00 67.44 200 GLY A N 1
ATOM 1565 C CA . GLY A 1 200 ? 18.977 -10.922 -5.758 1.00 67.44 200 GLY A CA 1
ATOM 1566 C C . GLY A 1 200 ? 17.891 -10.121 -6.483 1.00 67.44 200 GLY A C 1
ATOM 1567 O O . GLY A 1 200 ? 17.756 -10.253 -7.702 1.00 67.44 200 GLY A O 1
ATOM 1568 N N . VAL A 1 201 ? 17.118 -9.295 -5.766 1.00 72.44 201 VAL A N 1
ATOM 1569 C CA . VAL A 1 201 ? 15.926 -8.632 -6.317 1.00 72.44 201 VAL A CA 1
ATOM 1570 C C . VAL A 1 201 ? 16.309 -7.579 -7.350 1.00 72.44 201 VAL A C 1
ATOM 1572 O O . VAL A 1 201 ? 15.719 -7.562 -8.427 1.00 72.44 201 VAL A O 1
ATOM 1575 N N . ASP A 1 202 ? 17.356 -6.790 -7.102 1.00 67.75 202 ASP A N 1
ATOM 1576 C CA . ASP A 1 202 ? 17.836 -5.784 -8.058 1.00 67.75 202 ASP A CA 1
ATOM 1577 C C . ASP A 1 202 ? 18.186 -6.391 -9.428 1.00 67.75 202 ASP A C 1
ATOM 1579 O O . ASP A 1 202 ? 17.952 -5.764 -10.459 1.00 67.75 202 ASP A O 1
ATOM 1583 N N . GLY A 1 203 ? 18.711 -7.621 -9.482 1.00 67.88 203 GLY A N 1
ATOM 1584 C CA . GLY A 1 203 ? 19.009 -8.297 -10.751 1.00 67.88 203 GLY A CA 1
ATOM 1585 C C . GLY A 1 203 ? 17.747 -8.660 -11.542 1.00 67.88 203 GLY A C 1
ATOM 1586 O O . GLY A 1 203 ? 17.676 -8.444 -12.755 1.00 67.88 203 GLY A O 1
ATOM 1587 N N . ILE A 1 204 ? 16.727 -9.164 -10.844 1.00 70.88 204 ILE A N 1
ATOM 1588 C CA . ILE A 1 204 ? 15.425 -9.510 -11.431 1.00 70.88 204 ILE A CA 1
ATOM 1589 C C . ILE A 1 204 ? 14.725 -8.241 -11.915 1.00 70.88 204 ILE A C 1
ATOM 1591 O O . ILE A 1 204 ? 14.277 -8.166 -13.056 1.00 70.88 204 ILE A O 1
ATOM 1595 N N . VAL A 1 205 ? 14.694 -7.221 -11.066 1.00 68.38 205 VAL A N 1
ATOM 1596 C CA . VAL A 1 205 ? 14.087 -5.919 -11.330 1.00 68.38 205 VAL A CA 1
ATOM 1597 C C . VAL A 1 205 ? 14.736 -5.242 -12.525 1.00 68.38 205 VAL A C 1
ATOM 1599 O O . VAL A 1 205 ? 14.022 -4.822 -13.427 1.00 68.38 205 VAL A O 1
ATOM 1602 N N . ASN A 1 206 ? 16.067 -5.186 -12.587 1.00 68.62 206 ASN A N 1
ATOM 1603 C CA . ASN A 1 206 ? 16.766 -4.605 -13.732 1.00 68.62 206 ASN A CA 1
ATOM 1604 C C . ASN A 1 206 ? 16.486 -5.380 -15.024 1.00 68.62 206 ASN A C 1
ATOM 1606 O O . ASN A 1 206 ? 16.344 -4.770 -16.078 1.00 68.62 206 ASN A O 1
ATOM 1610 N N . THR A 1 207 ? 16.338 -6.706 -14.951 1.00 70.00 207 THR A N 1
ATOM 1611 C CA . THR A 1 207 ? 15.932 -7.519 -16.109 1.00 70.00 207 THR A CA 1
ATOM 1612 C C . THR A 1 207 ? 14.513 -7.174 -16.559 1.00 70.00 207 THR A C 1
ATOM 1614 O O . THR A 1 207 ? 14.273 -7.006 -17.754 1.00 70.00 207 THR A O 1
ATOM 1617 N N . VAL A 1 208 ? 13.579 -7.022 -15.614 1.00 68.69 208 VAL A N 1
ATOM 1618 C CA . VAL A 1 208 ? 12.204 -6.596 -15.899 1.00 68.69 208 VAL A CA 1
ATOM 1619 C C . VAL A 1 208 ? 12.210 -5.190 -16.489 1.00 68.69 208 VAL A C 1
ATOM 1621 O O . VAL A 1 208 ? 11.703 -5.019 -17.586 1.00 68.69 208 VAL A O 1
ATOM 1624 N N . PHE A 1 209 ? 12.846 -4.205 -15.856 1.00 67.69 209 PHE A N 1
ATOM 1625 C CA . PHE A 1 209 ? 12.935 -2.841 -16.382 1.00 67.69 209 PHE A CA 1
ATOM 1626 C C . PHE A 1 209 ? 13.621 -2.769 -17.746 1.00 67.69 209 PHE A C 1
ATOM 1628 O O . PHE A 1 209 ? 13.154 -2.020 -18.592 1.00 67.69 209 PHE A O 1
ATOM 1635 N N . ALA A 1 210 ? 14.659 -3.564 -18.008 1.00 67.88 210 ALA A N 1
ATOM 1636 C CA . ALA A 1 210 ? 15.286 -3.629 -19.327 1.00 67.88 210 ALA A CA 1
ATOM 1637 C C . ALA A 1 210 ? 14.344 -4.237 -20.380 1.00 67.88 210 ALA A C 1
ATOM 1639 O O . ALA A 1 210 ? 14.247 -3.728 -21.497 1.00 67.88 210 ALA A O 1
ATOM 1640 N N . ALA A 1 211 ? 13.611 -5.299 -20.030 1.00 66.00 211 ALA A N 1
ATOM 1641 C CA . ALA A 1 211 ? 12.583 -5.867 -20.898 1.00 66.00 211 ALA A CA 1
ATOM 1642 C C . ALA A 1 211 ? 11.438 -4.873 -21.138 1.00 66.00 211 ALA A C 1
ATOM 1644 O O . ALA A 1 211 ? 10.919 -4.785 -22.247 1.00 66.00 211 ALA A O 1
ATOM 1645 N N . LEU A 1 212 ? 11.073 -4.097 -20.118 1.00 64.88 212 LEU A N 1
ATOM 1646 C CA . LEU A 1 212 ? 10.072 -3.047 -20.208 1.00 64.88 212 LEU A CA 1
ATOM 1647 C C . LEU A 1 212 ? 10.544 -1.904 -21.080 1.00 64.88 212 LEU A C 1
ATOM 1649 O O . LEU A 1 212 ? 9.833 -1.571 -22.016 1.00 64.88 212 LEU A O 1
ATOM 1653 N N . ASP A 1 213 ? 11.751 -1.389 -20.877 1.00 65.06 213 ASP A N 1
ATOM 1654 C CA . ASP A 1 213 ? 12.354 -0.404 -21.768 1.00 65.06 213 ASP A CA 1
ATOM 1655 C C . ASP A 1 213 ? 12.352 -0.922 -23.217 1.00 65.06 213 ASP A C 1
ATOM 1657 O O . ASP A 1 213 ? 11.970 -0.185 -24.117 1.00 65.06 213 ASP A O 1
ATOM 1661 N N . ALA A 1 214 ? 12.639 -2.207 -23.454 1.00 64.62 214 ALA A N 1
ATOM 1662 C CA . ALA A 1 214 ? 12.592 -2.817 -24.790 1.00 64.62 214 ALA A CA 1
ATOM 1663 C C . ALA A 1 214 ? 11.175 -3.020 -25.386 1.00 64.62 214 ALA A C 1
ATOM 1665 O O . ALA A 1 214 ? 11.043 -3.285 -26.591 1.00 64.62 214 ALA A O 1
ATOM 1666 N N . LEU A 1 215 ? 10.124 -2.967 -24.562 1.00 61.25 215 LEU A N 1
ATOM 1667 C CA . LEU A 1 215 ? 8.712 -3.097 -24.961 1.00 61.25 215 LEU A CA 1
ATOM 1668 C C . LEU A 1 215 ? 7.999 -1.745 -25.073 1.00 61.25 215 LEU A C 1
ATOM 1670 O O . LEU A 1 215 ? 7.008 -1.624 -25.793 1.00 61.25 215 LEU A O 1
ATOM 1674 N N . ILE A 1 216 ? 8.473 -0.768 -24.310 1.00 55.00 216 ILE A N 1
ATOM 1675 C CA . ILE A 1 216 ? 7.816 0.502 -24.039 1.00 55.00 216 ILE A CA 1
ATOM 1676 C C . ILE A 1 216 ? 8.470 1.640 -24.810 1.00 55.00 216 ILE A C 1
ATOM 1678 O O . ILE A 1 216 ? 7.767 2.524 -25.302 1.00 55.00 216 ILE A O 1
ATOM 1682 N N . VAL A 1 217 ? 9.799 1.639 -24.868 1.00 53.81 217 VAL A N 1
ATOM 1683 C CA . VAL A 1 217 ? 10.546 2.649 -25.599 1.00 53.81 217 VAL A CA 1
ATOM 1684 C C . VAL A 1 217 ? 10.540 2.193 -27.057 1.00 53.81 217 VAL A C 1
ATOM 1686 O O . VAL A 1 217 ? 11.004 1.078 -27.322 1.00 53.81 217 VAL A O 1
ATOM 1689 N N . PRO A 1 218 ? 9.926 2.970 -27.974 1.00 51.50 218 PRO A N 1
ATOM 1690 C CA . PRO A 1 218 ? 10.168 2.787 -29.391 1.00 51.50 218 PRO A CA 1
ATOM 1691 C C . PRO A 1 218 ? 11.664 2.912 -29.575 1.00 51.50 218 PRO A C 1
ATOM 1693 O O . PRO A 1 218 ? 12.211 3.971 -29.231 1.00 51.50 218 PRO A O 1
#

Secondary structure (DSSP, 8-state):
-----PPPP-PPPPPP-SHHHHHHHHHHHHHHHT--TTS-----PPPPHHHHHHHHT--HHHHHHH-SSHHHHHHHHHHHHHHHHHHHTGGGT---S----TT-------HHHHHHHHHTHHHHHIIIIIS--HHHHHHHHHHHHHHHHHHTB-SSSSBP--SSSPPPTTHHHHHHHHHHHHHHHHHHHHH-GGG--GGGHHHHHHHHHHHHHHHH--